Protein AF-A0A937AKR9-F1 (afdb_monomer)

Structure (mmCIF, N/CA/C/O backbone):
data_AF-A0A937AKR9-F1
#
_entry.id   AF-A0A937AKR9-F1
#
loop_
_atom_site.group_PDB
_atom_site.id
_atom_site.type_symbol
_atom_site.label_atom_id
_atom_site.label_alt_id
_atom_site.label_comp_id
_atom_site.label_asym_id
_atom_site.label_entity_id
_atom_site.label_seq_id
_atom_site.pdbx_PDB_ins_code
_atom_site.Cartn_x
_atom_site.Cartn_y
_atom_site.Cartn_z
_atom_site.occupancy
_atom_site.B_iso_or_equiv
_atom_site.auth_seq_id
_atom_site.auth_comp_id
_atom_site.auth_asym_id
_atom_site.auth_atom_id
_atom_site.pdbx_PDB_model_num
ATOM 1 N N . MET A 1 1 ? -0.134 -10.901 41.222 1.00 66.62 1 MET A N 1
ATOM 2 C CA . MET A 1 1 ? -0.170 -9.754 40.291 1.00 66.62 1 MET A CA 1
ATOM 3 C C . MET A 1 1 ? -1.480 -9.848 39.530 1.00 66.62 1 MET A C 1
ATOM 5 O O . MET A 1 1 ? -1.820 -10.954 39.131 1.00 66.62 1 MET A O 1
ATOM 9 N N . SER A 1 2 ? -2.247 -8.759 39.430 1.00 83.56 2 SER A N 1
ATOM 10 C CA . SER A 1 2 ? -3.450 -8.746 38.583 1.00 83.56 2 SER A CA 1
ATOM 11 C C . SER A 1 2 ? -3.029 -8.829 37.115 1.00 83.56 2 SER A C 1
ATOM 13 O O . SER A 1 2 ? -1.983 -8.284 36.765 1.00 83.56 2 SER A O 1
ATOM 15 N N . MET A 1 3 ? -3.811 -9.512 36.276 1.00 87.00 3 MET A N 1
ATOM 16 C CA . MET A 1 3 ? -3.604 -9.485 34.823 1.00 87.00 3 MET A CA 1
ATOM 17 C C . MET A 1 3 ? -3.860 -8.061 34.298 1.00 87.00 3 MET A C 1
ATOM 19 O O . MET A 1 3 ? -4.791 -7.421 34.799 1.00 87.00 3 MET A O 1
ATOM 23 N N . PRO A 1 4 ? -3.065 -7.565 33.329 1.00 92.62 4 PRO A N 1
ATOM 24 C CA . PRO A 1 4 ? -3.286 -6.252 32.733 1.00 92.62 4 PRO A CA 1
ATOM 25 C C . PRO A 1 4 ? -4.622 -6.222 31.984 1.00 92.62 4 PRO A C 1
ATOM 27 O O . PRO A 1 4 ? -5.012 -7.198 31.334 1.00 92.62 4 PRO A O 1
ATOM 30 N N . SER A 1 5 ? -5.316 -5.092 32.077 1.00 96.88 5 SER A N 1
ATOM 31 C CA . SER A 1 5 ? -6.532 -4.822 31.308 1.00 96.88 5 SER A CA 1
ATOM 32 C C . SER A 1 5 ? -6.235 -4.762 29.807 1.00 96.88 5 SER A C 1
ATOM 34 O O . SER A 1 5 ? -5.104 -4.498 29.395 1.00 96.88 5 SER A O 1
ATOM 36 N N . ALA A 1 6 ? -7.253 -4.960 28.966 1.00 97.50 6 ALA A N 1
ATOM 37 C CA . ALA A 1 6 ? -7.106 -4.835 27.517 1.00 97.50 6 ALA A CA 1
ATOM 38 C C . ALA A 1 6 ? -6.550 -3.458 27.106 1.00 97.50 6 ALA A C 1
ATOM 40 O O . ALA A 1 6 ? -5.653 -3.371 26.268 1.00 97.50 6 ALA A O 1
ATOM 41 N N . PHE A 1 7 ? -7.017 -2.386 27.753 1.00 96.69 7 PHE A N 1
ATOM 42 C CA . PHE A 1 7 ? -6.502 -1.034 27.535 1.00 96.69 7 PHE A CA 1
ATOM 43 C C . PHE A 1 7 ? -4.998 -0.923 27.824 1.00 96.69 7 PHE A C 1
ATOM 45 O O . PHE A 1 7 ? -4.253 -0.356 27.024 1.00 96.69 7 PHE A O 1
ATOM 52 N N . GLU A 1 8 ? -4.531 -1.503 28.933 1.00 96.56 8 GLU A N 1
ATOM 53 C CA . GLU A 1 8 ? -3.106 -1.528 29.275 1.00 96.56 8 GLU A CA 1
ATOM 54 C C . GLU A 1 8 ? -2.294 -2.343 28.269 1.00 96.56 8 GLU A C 1
ATOM 56 O O . GLU A 1 8 ? -1.274 -1.847 27.803 1.00 96.56 8 GLU A O 1
ATOM 61 N N . ARG A 1 9 ? -2.766 -3.531 27.859 1.00 97.19 9 ARG A N 1
ATOM 62 C CA . ARG A 1 9 ? -2.066 -4.347 26.849 1.00 97.19 9 ARG A CA 1
ATOM 63 C C . ARG A 1 9 ? -1.893 -3.595 25.529 1.00 97.19 9 ARG A C 1
ATOM 65 O O . ARG A 1 9 ? -0.789 -3.560 24.987 1.00 97.19 9 ARG A O 1
ATOM 72 N N . PHE A 1 10 ? -2.948 -2.933 25.046 1.00 97.56 10 PHE A N 1
ATOM 73 C CA . PHE A 1 10 ? -2.863 -2.118 23.835 1.00 97.56 10 PHE A CA 1
ATOM 74 C C . PHE A 1 10 ? -1.874 -0.961 24.006 1.00 97.56 10 PHE A C 1
ATOM 76 O O . PHE A 1 10 ? -0.979 -0.793 23.181 1.00 97.56 10 PHE A O 1
ATOM 83 N N . ARG A 1 11 ? -1.979 -0.187 25.092 1.00 95.88 11 ARG A N 1
ATOM 84 C CA . ARG A 1 11 ? -1.080 0.948 25.355 1.00 95.88 11 ARG A CA 1
ATOM 85 C C . ARG A 1 11 ? 0.380 0.506 25.456 1.00 95.88 11 ARG A C 1
ATOM 87 O O . ARG A 1 11 ? 1.263 1.173 24.920 1.00 95.88 11 ARG A O 1
ATOM 94 N N . ASP A 1 12 ? 0.638 -0.614 26.117 1.00 95.44 12 ASP A N 1
ATOM 95 C CA . ASP A 1 12 ? 1.985 -1.151 26.262 1.00 95.44 12 ASP A CA 1
ATOM 96 C C . ASP A 1 12 ? 2.531 -1.600 24.890 1.00 95.44 12 ASP A C 1
ATOM 98 O O . ASP A 1 12 ? 3.689 -1.324 24.577 1.00 95.44 12 ASP A O 1
ATOM 102 N N . SER A 1 13 ? 1.680 -2.136 24.000 1.00 95.75 13 SER A N 1
ATOM 103 C CA . SER A 1 13 ? 2.045 -2.425 22.599 1.00 95.75 13 SER A CA 1
ATOM 104 C C . SER A 1 13 ? 2.382 -1.177 21.767 1.00 95.75 13 SER A C 1
ATOM 106 O O . SER A 1 13 ? 3.079 -1.270 20.757 1.00 95.75 13 SER A O 1
ATOM 108 N N . MET A 1 14 ? 1.964 0.021 22.198 1.00 94.69 14 MET A N 1
ATOM 109 C CA . MET A 1 14 ? 2.365 1.274 21.545 1.00 94.69 14 MET A CA 1
ATOM 110 C C . MET A 1 14 ? 3.819 1.662 21.846 1.00 94.69 14 MET A C 1
ATOM 112 O O . MET A 1 14 ? 4.383 2.519 21.159 1.00 94.69 14 MET A O 1
ATOM 116 N N . THR A 1 15 ? 4.431 1.027 22.850 1.00 93.69 15 THR A N 1
ATOM 117 C CA . THR A 1 15 ? 5.787 1.307 23.333 1.00 93.69 15 THR A CA 1
ATOM 118 C C . THR A 1 15 ? 6.707 0.122 23.036 1.00 93.69 15 THR A C 1
ATOM 120 O O . THR A 1 15 ? 7.162 -0.580 23.934 1.00 93.69 15 THR A O 1
ATOM 123 N N . ILE A 1 16 ? 6.987 -0.107 21.753 1.00 90.38 16 ILE A N 1
ATOM 124 C CA . ILE A 1 16 ? 7.955 -1.119 21.301 1.00 90.38 16 ILE A CA 1
ATOM 125 C C . ILE A 1 16 ? 9.293 -0.485 20.911 1.00 90.38 16 ILE A C 1
ATOM 127 O O . ILE A 1 16 ? 9.368 0.699 20.576 1.00 90.38 16 ILE A O 1
ATOM 131 N N . GLY A 1 17 ? 10.359 -1.287 20.957 1.00 88.31 17 GLY A N 1
ATOM 132 C CA . GLY A 1 17 ? 11.690 -0.875 20.512 1.00 88.31 17 GLY A CA 1
ATOM 133 C C . GLY A 1 17 ? 11.778 -0.676 18.995 1.00 88.31 17 GLY A C 1
ATOM 134 O O . GLY A 1 17 ? 10.961 -1.200 18.238 1.00 88.31 17 GLY A O 1
ATOM 135 N N . LEU A 1 18 ? 12.805 0.060 18.556 1.00 85.75 18 LEU A N 1
ATOM 136 C CA . LEU A 1 18 ? 13.046 0.359 17.139 1.00 85.75 18 LEU A CA 1
ATOM 137 C C . LEU A 1 18 ? 13.181 -0.908 16.285 1.00 85.75 18 LEU A C 1
ATOM 139 O O . LEU A 1 18 ? 12.678 -0.928 15.168 1.00 85.75 18 LEU A O 1
ATOM 143 N N . ASP A 1 19 ? 13.830 -1.946 16.812 1.00 89.44 19 ASP A N 1
ATOM 144 C CA . ASP A 1 19 ? 14.039 -3.202 16.085 1.00 89.44 19 ASP A CA 1
ATOM 145 C C . ASP A 1 19 ? 12.708 -3.918 15.840 1.00 89.44 19 ASP A C 1
ATOM 147 O O . ASP A 1 19 ? 12.366 -4.190 14.697 1.00 89.44 19 ASP A O 1
ATOM 151 N N . ALA A 1 20 ? 11.881 -4.077 16.879 1.00 89.12 20 ALA A N 1
ATOM 152 C CA . ALA A 1 20 ? 10.545 -4.656 16.735 1.00 89.12 20 ALA A CA 1
ATOM 153 C C . ALA A 1 20 ? 9.678 -3.867 15.737 1.00 89.12 20 ALA A C 1
ATOM 155 O O . ALA A 1 20 ? 8.957 -4.459 14.936 1.00 89.12 20 ALA A O 1
ATOM 156 N N . TRP A 1 21 ? 9.770 -2.533 15.749 1.00 88.06 21 TRP A N 1
ATOM 157 C CA . TRP A 1 21 ? 9.069 -1.697 14.774 1.00 88.06 21 TRP A CA 1
ATOM 158 C C . TRP A 1 21 ? 9.586 -1.910 13.343 1.00 88.06 21 TRP A C 1
ATOM 160 O O . TRP A 1 21 ? 8.781 -2.013 12.421 1.00 88.06 21 TRP A O 1
ATOM 170 N N . ARG A 1 22 ? 10.907 -2.021 13.149 1.00 82.62 22 ARG A N 1
ATOM 171 C CA . ARG A 1 22 ? 11.523 -2.304 11.839 1.00 82.62 22 ARG A CA 1
ATOM 172 C C . ARG A 1 22 ? 11.174 -3.689 11.308 1.00 82.62 22 ARG A C 1
ATOM 174 O O . ARG A 1 22 ? 11.009 -3.833 10.103 1.00 82.62 22 ARG A O 1
ATOM 181 N N . ASP A 1 23 ? 11.011 -4.658 12.200 1.00 87.81 23 ASP A N 1
ATOM 182 C CA . ASP A 1 23 ? 10.602 -6.025 11.870 1.00 87.81 23 ASP A CA 1
ATOM 183 C C . ASP A 1 23 ? 9.091 -6.139 11.581 1.00 87.81 23 ASP A C 1
ATOM 185 O O . ASP A 1 23 ? 8.578 -7.237 11.374 1.00 87.81 23 ASP A O 1
ATOM 189 N N . GLY A 1 24 ? 8.362 -5.015 11.566 1.00 88.19 24 GLY A N 1
ATOM 190 C CA . GLY A 1 24 ? 6.937 -4.980 11.237 1.00 88.19 24 GLY A CA 1
ATOM 191 C C . GLY A 1 24 ? 6.017 -5.372 12.394 1.00 88.19 24 GLY A C 1
ATOM 192 O O . GLY A 1 24 ? 4.890 -5.798 12.162 1.00 88.19 24 GLY A O 1
ATOM 193 N N . THR A 1 25 ? 6.459 -5.244 13.649 1.00 94.00 25 THR A N 1
ATOM 194 C CA . THR A 1 25 ? 5.589 -5.524 14.803 1.00 94.00 25 THR A CA 1
ATOM 195 C C . THR A 1 25 ? 4.504 -4.448 14.936 1.00 94.00 25 THR A C 1
ATOM 197 O O . THR A 1 25 ? 4.798 -3.295 15.270 1.00 94.00 25 THR A O 1
ATOM 200 N N . GLY A 1 26 ? 3.250 -4.840 14.696 1.00 94.25 26 GLY A N 1
ATOM 201 C CA . GLY A 1 26 ? 2.057 -4.009 14.890 1.00 94.25 26 GLY A CA 1
ATOM 202 C C . GLY A 1 26 ? 1.617 -3.858 16.355 1.00 94.25 26 GLY A C 1
ATOM 203 O O . GLY A 1 26 ? 2.262 -4.356 17.280 1.00 94.25 26 GLY A O 1
ATOM 204 N N . TYR A 1 27 ? 0.505 -3.150 16.575 1.00 96.81 27 TYR A N 1
ATOM 205 C CA . TYR A 1 27 ? -0.138 -3.048 17.895 1.00 96.81 27 TYR A CA 1
ATOM 206 C C . TYR A 1 27 ? -0.867 -4.349 18.281 1.00 96.81 27 TYR A C 1
ATOM 208 O O . TYR A 1 27 ? -1.192 -5.172 17.427 1.00 96.81 27 TYR A O 1
ATOM 216 N N . ASP A 1 28 ? -1.184 -4.530 19.569 1.00 97.25 28 ASP A N 1
ATOM 217 C CA . ASP A 1 28 ? -2.051 -5.625 20.034 1.00 97.25 28 ASP A CA 1
ATOM 218 C C . ASP A 1 28 ? -3.514 -5.349 19.639 1.00 97.25 28 ASP A C 1
ATOM 220 O O . ASP A 1 28 ? -4.334 -4.887 20.435 1.00 97.25 28 ASP A O 1
ATOM 224 N N . LEU A 1 29 ? -3.857 -5.624 18.377 1.00 97.38 29 LEU A N 1
ATOM 225 C CA . LEU A 1 29 ? -5.208 -5.414 17.847 1.00 97.38 29 LEU A CA 1
ATOM 226 C C . LEU A 1 29 ? -6.249 -6.346 18.487 1.00 97.38 29 LEU A C 1
ATOM 228 O O . LEU A 1 29 ? -7.445 -6.051 18.454 1.00 97.38 29 LEU A O 1
ATOM 232 N N . ALA A 1 30 ? -5.824 -7.463 19.088 1.00 97.19 30 ALA A N 1
ATOM 233 C CA . ALA A 1 30 ? -6.735 -8.359 19.792 1.00 97.19 30 ALA A CA 1
ATOM 234 C C . ALA A 1 30 ? -7.286 -7.693 21.059 1.00 97.19 30 ALA A C 1
ATOM 236 O O . ALA A 1 30 ? -8.480 -7.819 21.336 1.00 97.19 30 ALA A O 1
ATOM 237 N N . ALA A 1 31 ? -6.461 -6.911 21.763 1.00 97.88 31 ALA A N 1
ATOM 238 C CA . ALA A 1 31 ? -6.902 -6.140 22.921 1.00 97.88 31 ALA A CA 1
ATOM 239 C C . ALA A 1 31 ? -8.043 -5.161 22.592 1.00 97.88 31 ALA A C 1
ATOM 241 O O . ALA A 1 31 ? -8.948 -4.994 23.406 1.00 97.88 31 ALA A O 1
ATOM 242 N N . LEU A 1 32 ? -8.076 -4.573 21.390 1.00 97.94 32 LEU A N 1
ATOM 243 C CA . LEU A 1 32 ? -9.161 -3.668 20.983 1.00 97.94 32 LEU A CA 1
ATOM 244 C C . LEU A 1 32 ? -10.539 -4.348 21.026 1.00 97.94 32 LEU A C 1
ATOM 246 O O . LEU A 1 32 ? -11.535 -3.716 21.369 1.00 97.94 32 LEU A O 1
ATOM 250 N N . ARG A 1 33 ? -10.622 -5.650 20.731 1.00 96.44 33 ARG A N 1
ATOM 251 C CA . ARG A 1 33 ? -11.901 -6.386 20.717 1.00 96.44 33 ARG A CA 1
ATOM 252 C C . ARG A 1 33 ? -12.513 -6.543 22.109 1.00 96.44 33 ARG A C 1
ATOM 254 O O . ARG A 1 33 ? -13.731 -6.663 22.225 1.00 96.44 33 ARG A O 1
ATOM 261 N N . GLU A 1 34 ? -11.679 -6.530 23.144 1.00 97.00 34 GLU A N 1
ATOM 262 C CA . GLU A 1 34 ? -12.091 -6.641 24.547 1.00 97.00 34 GLU A CA 1
ATOM 263 C C . GLU A 1 34 ? -12.548 -5.295 25.138 1.00 97.00 34 GLU A C 1
ATOM 265 O O . GLU A 1 34 ? -13.183 -5.277 26.190 1.00 97.00 34 GLU A O 1
ATOM 270 N N . MET A 1 35 ? -12.257 -4.175 24.468 1.00 97.75 35 MET A N 1
ATOM 271 C CA . MET A 1 35 ? -12.541 -2.832 24.976 1.00 97.75 35 MET A CA 1
ATOM 272 C C . MET A 1 35 ? -14.001 -2.418 24.802 1.00 97.75 35 MET A C 1
ATOM 274 O O . MET A 1 35 ? -14.638 -2.692 23.781 1.00 97.75 35 MET A O 1
ATOM 278 N N . ASN A 1 36 ? -14.532 -1.665 25.761 1.00 94.56 36 ASN A N 1
ATOM 279 C CA . ASN A 1 36 ? -15.838 -1.018 25.631 1.00 94.56 36 ASN A CA 1
ATOM 280 C C . ASN A 1 36 ? -15.775 0.234 24.721 1.00 94.56 36 ASN A C 1
ATOM 282 O O . ASN A 1 36 ? -14.720 0.611 24.214 1.00 94.56 36 ASN A O 1
ATOM 286 N N . ALA A 1 37 ? -16.920 0.876 24.467 1.00 92.38 37 ALA A N 1
ATOM 287 C CA . ALA A 1 37 ? -17.001 2.022 23.556 1.00 92.38 37 ALA A CA 1
ATOM 288 C C . ALA A 1 37 ? -16.175 3.246 24.013 1.00 92.38 37 ALA A C 1
ATOM 290 O O . ALA A 1 37 ? -15.540 3.895 23.182 1.00 92.38 37 ALA A O 1
ATOM 291 N N . GLU A 1 38 ? -16.129 3.542 25.315 1.00 93.25 38 GLU A N 1
ATOM 292 C CA . GLU A 1 38 ? -15.373 4.683 25.859 1.00 93.25 38 GLU A CA 1
ATOM 293 C C . GLU A 1 38 ? -13.858 4.446 25.812 1.00 93.25 38 GLU A C 1
ATOM 295 O O . GLU A 1 38 ? -13.078 5.359 25.524 1.00 93.25 38 GLU A O 1
ATOM 300 N N . GLU A 1 39 ? -13.425 3.203 26.027 1.00 96.62 39 GLU A N 1
ATOM 301 C CA . GLU A 1 39 ? -12.025 2.802 25.863 1.00 96.62 39 GLU A CA 1
ATOM 302 C C . GLU A 1 39 ? -11.589 2.927 24.397 1.00 96.62 39 GLU A C 1
ATOM 304 O O . GLU A 1 39 ? -10.574 3.564 24.112 1.00 96.62 39 GLU A O 1
ATOM 309 N N . LEU A 1 40 ? -12.389 2.420 23.450 1.00 95.69 40 LEU A N 1
ATOM 310 C CA . LEU A 1 40 ? -12.111 2.548 22.013 1.00 95.69 40 LEU A CA 1
ATOM 311 C C . LEU A 1 40 ? -12.094 4.007 21.543 1.00 95.69 40 LEU A C 1
ATOM 313 O O . LEU A 1 40 ? -11.273 4.387 20.705 1.00 95.69 40 LEU A O 1
ATOM 317 N N . LYS A 1 41 ? -12.983 4.845 22.085 1.00 93.69 41 LYS A N 1
ATOM 318 C CA . LYS A 1 41 ? -12.990 6.290 21.832 1.00 93.69 41 LYS A CA 1
ATOM 319 C C . LYS A 1 41 ? -11.700 6.943 22.328 1.00 93.69 41 LYS A C 1
ATOM 321 O O . LYS A 1 41 ? -11.105 7.743 21.607 1.00 93.69 41 LYS A O 1
ATOM 326 N N . SER A 1 42 ? -11.241 6.559 23.517 1.00 94.38 42 SER A N 1
ATOM 327 C CA . SER A 1 42 ? -9.990 7.054 24.096 1.00 94.38 42 SER A CA 1
ATOM 328 C C . SER A 1 42 ? -8.774 6.632 23.268 1.00 94.38 42 SER A C 1
ATOM 330 O O . SER A 1 42 ? -7.924 7.466 22.963 1.00 94.38 42 SER A O 1
ATOM 332 N N . VAL A 1 43 ? -8.713 5.368 22.834 1.00 96.38 43 VAL A N 1
ATOM 333 C CA . VAL A 1 43 ? -7.648 4.878 21.946 1.00 96.38 43 VAL A CA 1
ATOM 334 C C . VAL A 1 43 ? -7.639 5.647 20.624 1.00 96.38 43 VAL A C 1
ATOM 336 O O . VAL A 1 43 ? -6.590 6.132 20.211 1.00 96.38 43 VAL A O 1
ATOM 339 N N . ARG A 1 44 ? -8.797 5.841 19.985 1.00 94.81 44 ARG A N 1
ATOM 340 C CA . ARG A 1 44 ? -8.892 6.603 18.727 1.00 94.81 44 ARG A CA 1
ATOM 341 C C . ARG A 1 44 ? -8.336 8.018 18.861 1.00 94.81 44 ARG A C 1
ATOM 343 O O . ARG A 1 44 ? -7.599 8.453 17.983 1.00 94.81 44 ARG A O 1
ATOM 350 N N . ALA A 1 45 ? -8.648 8.717 19.951 1.00 93.12 45 ALA A N 1
ATOM 351 C CA . ALA A 1 45 ? -8.129 10.062 20.192 1.00 93.12 45 ALA A CA 1
ATOM 352 C C . ALA A 1 45 ? -6.591 10.084 20.276 1.00 93.12 45 ALA A C 1
ATOM 354 O O . ALA A 1 45 ? -5.961 11.017 19.782 1.00 93.12 45 ALA A O 1
ATOM 355 N N . ILE A 1 46 ? -5.979 9.038 20.846 1.00 94.19 46 ILE A N 1
ATOM 356 C CA . ILE A 1 46 ? -4.519 8.877 20.873 1.00 94.19 46 ILE A CA 1
ATOM 357 C C . ILE A 1 46 ? -3.977 8.644 19.456 1.00 94.19 46 ILE A C 1
ATOM 359 O O . ILE A 1 46 ? -3.018 9.304 19.059 1.00 94.19 46 ILE A O 1
ATOM 363 N N . LEU A 1 47 ? -4.591 7.731 18.694 1.00 94.50 47 LEU A N 1
ATOM 364 C CA . LEU A 1 47 ? -4.154 7.372 17.338 1.00 94.50 47 LEU A CA 1
ATOM 365 C C . LEU A 1 47 ? -4.253 8.553 16.366 1.00 94.50 47 LEU A C 1
ATOM 367 O O . LEU A 1 47 ? -3.375 8.740 15.540 1.00 94.50 47 LEU A O 1
ATOM 371 N N . GLN A 1 48 ? -5.274 9.402 16.497 1.00 88.88 48 GLN A N 1
ATOM 372 C CA . GLN A 1 48 ? -5.456 10.584 15.642 1.00 88.88 48 GLN A CA 1
ATOM 373 C C . GLN A 1 48 ? -4.405 11.680 15.843 1.00 88.88 48 GLN A C 1
ATOM 375 O O . GLN A 1 48 ? -4.243 12.534 14.975 1.00 88.88 48 GLN A O 1
ATOM 380 N N . GLY A 1 49 ? -3.710 11.684 16.983 1.00 85.12 49 GLY A N 1
ATOM 381 C CA . GLY A 1 49 ? -2.570 12.570 17.221 1.00 85.12 49 GLY A CA 1
ATOM 382 C C . GLY A 1 49 ? -1.256 12.034 16.645 1.00 85.12 49 GLY A C 1
ATOM 383 O O . GLY A 1 49 ? -0.215 12.674 16.803 1.00 85.12 49 GLY A O 1
ATOM 384 N N . ARG A 1 50 ? -1.287 10.847 16.034 1.00 83.62 50 ARG A N 1
ATOM 385 C CA . ARG A 1 50 ? -0.138 10.112 15.511 1.00 83.62 50 ARG A CA 1
ATOM 386 C C . ARG A 1 50 ? -0.387 9.765 14.044 1.00 83.62 50 ARG A C 1
ATOM 388 O O . ARG A 1 50 ? -1.492 9.905 13.539 1.00 83.62 50 ARG A O 1
ATOM 395 N N . ASN A 1 51 ? 0.686 9.421 13.348 1.00 84.38 51 ASN A N 1
ATOM 396 C CA . ASN A 1 51 ? 0.738 9.409 11.890 1.00 84.38 51 ASN A CA 1
ATOM 397 C C . ASN A 1 51 ? 1.661 8.285 11.374 1.00 84.38 51 ASN A C 1
ATOM 399 O O . ASN A 1 51 ? 2.426 8.460 10.424 1.00 84.38 51 ASN A O 1
ATOM 403 N N . ASP A 1 52 ? 1.629 7.137 12.048 1.00 91.25 52 ASP A N 1
ATOM 404 C CA . ASP A 1 52 ? 2.376 5.926 11.709 1.00 91.25 52 ASP A CA 1
ATOM 405 C C . ASP A 1 52 ? 1.474 4.894 11.014 1.00 91.25 52 ASP A C 1
ATOM 407 O O . ASP A 1 52 ? 0.249 4.928 11.127 1.00 91.25 52 ASP A O 1
ATOM 411 N N . TRP A 1 53 ? 2.069 3.949 10.286 1.00 93.25 53 TRP A N 1
ATOM 412 C CA . TRP A 1 53 ? 1.311 2.906 9.587 1.00 93.25 53 TRP A CA 1
ATOM 413 C C . TRP A 1 53 ? 0.515 2.009 10.552 1.00 93.25 53 TRP A C 1
ATOM 415 O O . TRP A 1 53 ? -0.610 1.637 10.232 1.00 93.25 53 TRP A O 1
ATOM 425 N N . ARG A 1 54 ? 1.025 1.752 11.767 1.00 95.25 54 ARG A N 1
ATOM 426 C CA . ARG A 1 54 ? 0.300 0.989 12.804 1.00 95.25 54 ARG A CA 1
ATOM 427 C C . ARG A 1 54 ? -0.942 1.719 13.306 1.00 95.25 54 ARG A C 1
ATOM 429 O O . ARG A 1 54 ? -1.902 1.083 13.740 1.00 95.25 54 ARG A O 1
ATOM 436 N N . ASP A 1 55 ? -0.933 3.055 13.257 1.00 96.19 55 ASP A N 1
ATOM 437 C CA . ASP A 1 55 ? -2.111 3.843 13.613 1.00 96.19 55 ASP A CA 1
ATOM 438 C C . ASP A 1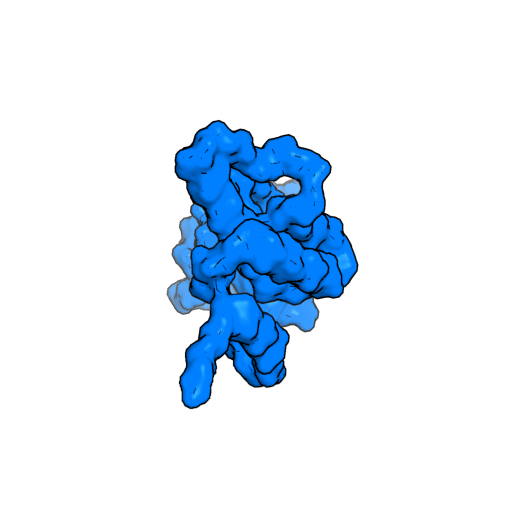 55 ? -3.236 3.590 12.600 1.00 96.19 55 ASP A C 1
ATOM 440 O O . ASP A 1 55 ? -4.392 3.478 13.005 1.00 96.19 55 ASP A O 1
ATOM 444 N N . ALA A 1 56 ? -2.911 3.412 11.311 1.00 96.44 56 ALA A N 1
ATOM 445 C CA . ALA A 1 56 ? -3.894 3.038 10.295 1.00 96.44 56 ALA A CA 1
ATOM 446 C C . ALA A 1 56 ? -4.514 1.661 10.595 1.00 96.44 56 ALA A C 1
ATOM 448 O O . ALA A 1 56 ? -5.737 1.557 10.657 1.00 96.44 56 ALA A O 1
ATOM 449 N N . GLU A 1 57 ? -3.701 0.641 10.884 1.00 97.00 57 GLU A N 1
ATOM 450 C CA . GLU A 1 57 ? -4.197 -0.704 11.225 1.00 97.00 57 GLU A CA 1
ATOM 451 C C . GLU A 1 57 ? -5.109 -0.6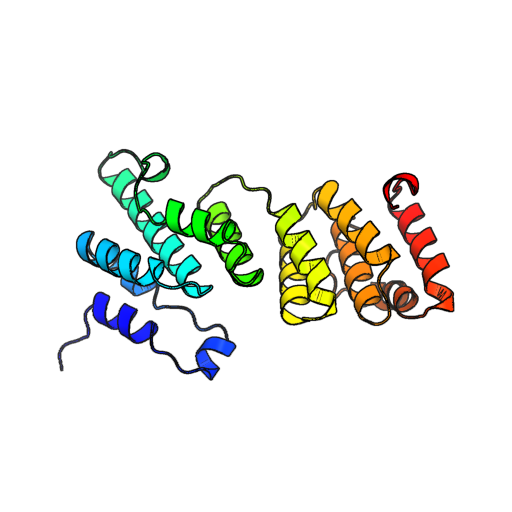92 12.462 1.00 97.00 57 GLU A C 1
ATOM 453 O O . GLU A 1 57 ? -6.190 -1.285 12.473 1.00 97.00 57 GLU A O 1
ATOM 458 N N . ALA A 1 58 ? -4.715 0.023 13.522 1.00 97.50 58 ALA A N 1
ATOM 459 C CA . ALA A 1 58 ? -5.543 0.113 14.721 1.00 97.50 58 ALA A CA 1
ATOM 460 C C . ALA A 1 58 ? -6.823 0.918 14.492 1.00 97.50 58 ALA A C 1
ATOM 462 O O . ALA A 1 58 ? -7.882 0.516 14.977 1.00 97.50 58 ALA A O 1
ATOM 463 N N . LEU A 1 59 ? -6.773 2.014 13.730 1.00 96.62 59 LEU A N 1
ATOM 464 C CA . LEU A 1 59 ? -7.980 2.738 13.332 1.00 96.62 59 LEU A CA 1
ATOM 465 C C . LEU A 1 59 ? -8.920 1.825 12.537 1.00 96.62 59 LEU A C 1
ATOM 467 O O . LEU A 1 59 ? -10.120 1.812 12.812 1.00 96.62 59 LEU A O 1
ATOM 471 N N . ALA A 1 60 ? -8.393 1.018 11.621 1.00 96.38 60 ALA A N 1
ATOM 472 C CA . ALA A 1 60 ? -9.179 0.070 10.844 1.00 96.38 60 ALA A CA 1
ATOM 473 C C . ALA A 1 60 ? -9.824 -1.014 11.717 1.00 96.38 60 ALA A C 1
ATOM 475 O O . ALA A 1 60 ? -11.030 -1.257 11.618 1.00 96.38 60 ALA A O 1
ATOM 476 N N . ALA A 1 61 ? -9.065 -1.587 12.653 1.00 97.19 61 ALA A N 1
ATOM 477 C CA . ALA A 1 61 ? -9.576 -2.553 13.620 1.00 97.19 61 ALA A CA 1
ATOM 478 C C . ALA A 1 61 ? -10.707 -1.965 14.483 1.00 97.19 61 ALA A C 1
ATOM 480 O O . ALA A 1 61 ? -11.735 -2.615 14.682 1.00 97.19 61 ALA A O 1
ATOM 481 N N . ILE A 1 62 ? -10.558 -0.719 14.952 1.00 96.00 62 ILE A N 1
ATOM 482 C CA . ILE A 1 62 ? -11.619 -0.003 15.675 1.00 96.00 62 ILE A CA 1
ATOM 483 C C . ILE A 1 62 ? -12.847 0.168 14.776 1.00 96.00 62 ILE A C 1
ATOM 485 O O . ILE A 1 62 ? -13.955 -0.162 15.193 1.00 96.00 62 ILE A O 1
ATOM 489 N N . ALA A 1 63 ? -12.654 0.631 13.539 1.00 93.88 63 ALA A N 1
ATOM 490 C CA . ALA A 1 63 ? -13.736 0.858 12.584 1.00 93.88 63 ALA A CA 1
ATOM 491 C C . ALA A 1 63 ? -14.548 -0.424 12.324 1.00 93.88 63 ALA A C 1
ATOM 493 O O . ALA A 1 63 ? -15.779 -0.401 12.298 1.00 93.88 63 ALA A O 1
ATOM 494 N N . PHE A 1 64 ? -13.861 -1.559 12.195 1.00 93.88 64 PHE A N 1
ATOM 495 C CA . PHE A 1 64 ? -14.478 -2.871 12.040 1.00 93.88 64 PHE A CA 1
ATOM 496 C C . PHE A 1 64 ? -15.287 -3.295 13.275 1.00 93.88 64 PHE A C 1
ATOM 498 O O . PHE A 1 64 ? -16.430 -3.736 13.142 1.00 93.88 64 PHE A O 1
ATOM 505 N N . ILE A 1 65 ? -14.738 -3.127 14.485 1.00 94.38 65 ILE A N 1
ATOM 506 C CA . ILE A 1 65 ? -15.446 -3.436 15.742 1.00 94.38 65 ILE A CA 1
ATOM 507 C C . ILE A 1 65 ? -16.731 -2.606 15.856 1.00 94.38 65 ILE A C 1
ATOM 509 O O . ILE A 1 65 ? -17.783 -3.132 16.222 1.00 94.38 65 ILE A O 1
ATOM 513 N N . GLU A 1 66 ? -16.667 -1.320 15.517 1.00 91.12 66 GLU A N 1
ATOM 514 C CA . GLU A 1 66 ? -17.830 -0.433 15.538 1.00 91.12 66 GLU A CA 1
ATOM 515 C C . GLU A 1 66 ? -18.897 -0.844 14.527 1.00 91.12 66 GLU A C 1
ATOM 517 O O . GLU A 1 66 ? -20.079 -0.866 14.869 1.00 91.12 66 GLU A O 1
ATOM 522 N N . GLN A 1 67 ? -18.498 -1.223 13.308 1.00 89.50 67 GLN A N 1
ATOM 523 C CA . GLN A 1 67 ? -19.428 -1.757 12.311 1.00 89.50 67 GLN A CA 1
ATOM 524 C C . GLN A 1 67 ? -20.141 -3.015 12.817 1.00 89.50 67 GLN A C 1
ATOM 526 O O . GLN A 1 67 ? -21.357 -3.127 12.659 1.00 89.50 67 GLN A O 1
ATOM 531 N N . GLN A 1 68 ? -19.411 -3.945 13.443 1.00 91.44 68 GLN A N 1
ATOM 532 C CA . GLN A 1 68 ? -20.010 -5.163 13.991 1.00 91.44 68 GLN A CA 1
ATOM 533 C C . GLN A 1 68 ? -21.009 -4.864 15.110 1.00 91.44 68 GLN A C 1
ATOM 535 O O . GLN A 1 68 ? -22.105 -5.419 15.112 1.00 91.44 68 GLN A O 1
ATOM 540 N N . ARG A 1 69 ? -20.655 -3.975 16.044 1.00 90.81 69 ARG A N 1
ATOM 541 C CA . ARG A 1 69 ? -21.545 -3.586 17.149 1.00 90.81 69 ARG A CA 1
ATOM 542 C C . ARG A 1 69 ? -22.803 -2.895 16.637 1.00 90.81 69 ARG A C 1
ATOM 544 O O . ARG A 1 69 ? -23.900 -3.271 17.035 1.00 90.81 69 ARG A O 1
ATOM 551 N N . ALA A 1 70 ? -22.658 -1.969 15.688 1.00 87.50 70 ALA A N 1
ATOM 552 C CA . ALA A 1 70 ? -23.799 -1.298 15.074 1.00 87.50 70 ALA A CA 1
ATOM 553 C C . ALA A 1 70 ? -24.759 -2.290 14.398 1.00 87.50 70 ALA A C 1
ATOM 555 O O . ALA A 1 70 ? -25.974 -2.175 14.556 1.00 87.50 70 ALA A O 1
ATOM 556 N N . ALA A 1 71 ? -24.218 -3.307 13.714 1.00 88.38 71 ALA A N 1
ATOM 557 C CA . ALA A 1 71 ? -25.014 -4.357 13.083 1.00 88.38 71 ALA A CA 1
ATOM 558 C C . ALA A 1 71 ? -25.797 -5.215 14.094 1.00 88.38 71 ALA A C 1
ATOM 560 O O . ALA A 1 71 ? -26.927 -5.603 13.807 1.00 88.38 71 ALA A O 1
ATOM 561 N N . VAL A 1 72 ? -25.223 -5.498 15.269 1.00 90.31 72 VAL A N 1
ATOM 562 C CA . VAL A 1 72 ? -25.898 -6.251 16.343 1.00 90.31 72 VAL A CA 1
ATOM 563 C C . VAL A 1 72 ? -26.991 -5.415 17.008 1.00 90.31 72 VAL A C 1
ATOM 565 O O . VAL A 1 72 ? -28.093 -5.913 17.231 1.00 90.31 72 VAL A O 1
ATOM 568 N N . ASP A 1 73 ? -26.709 -4.141 17.274 1.00 87.75 73 ASP A N 1
ATOM 569 C CA . ASP A 1 73 ? -27.625 -3.244 17.984 1.00 87.75 73 ASP A CA 1
ATOM 570 C C . ASP A 1 73 ? -28.710 -2.645 17.066 1.00 87.75 73 ASP A C 1
ATOM 572 O O . ASP A 1 73 ? -29.600 -1.930 17.528 1.00 87.75 73 ASP A O 1
ATOM 576 N N . GLY A 1 74 ? -28.642 -2.910 15.755 1.00 82.56 74 GLY A N 1
ATOM 577 C CA . GLY A 1 74 ? -29.559 -2.363 14.751 1.00 82.56 74 GLY A CA 1
ATOM 578 C C . GLY A 1 74 ? -29.426 -0.850 14.549 1.00 82.56 74 GLY A C 1
ATOM 579 O O 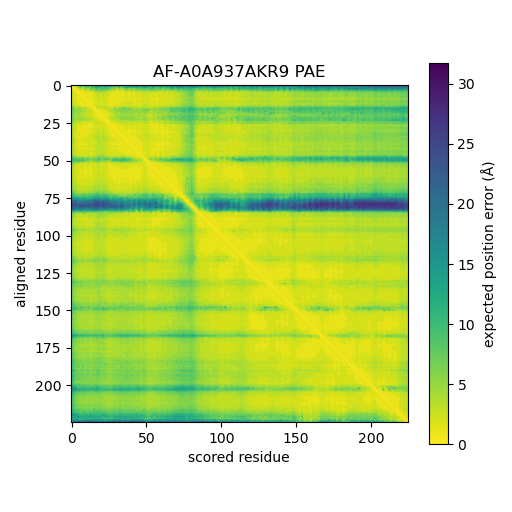. GLY A 1 74 ? -30.343 -0.216 14.026 1.00 82.56 74 GLY A O 1
ATOM 580 N N . SER A 1 75 ? -28.307 -0.259 14.978 1.00 80.69 75 SER A N 1
ATOM 581 C CA . SER A 1 75 ? -28.021 1.161 14.772 1.00 80.69 75 SER A CA 1
ATOM 582 C C . SER A 1 75 ? -27.388 1.400 13.400 1.00 80.69 75 SER A C 1
ATOM 584 O O . SER A 1 75 ? -26.799 0.503 12.792 1.00 80.69 75 SER A O 1
ATOM 586 N N . ALA A 1 76 ? -27.536 2.620 12.877 1.00 69.56 76 ALA A N 1
ATOM 587 C CA . ALA A 1 76 ? -26.897 2.993 11.623 1.00 69.56 76 ALA A CA 1
ATOM 588 C C . ALA A 1 76 ? -25.373 2.853 11.752 1.00 69.56 76 ALA A C 1
ATOM 590 O O . ALA A 1 76 ? -24.776 3.288 12.738 1.00 69.56 76 ALA A O 1
ATOM 591 N N . SER A 1 77 ? -24.747 2.243 10.745 1.00 65.50 77 SER A N 1
ATOM 592 C CA . SER A 1 77 ? -23.295 2.095 10.717 1.00 65.50 77 SER A CA 1
ATOM 593 C C . SER A 1 77 ? -22.621 3.475 10.718 1.00 65.50 77 SER A C 1
ATOM 595 O O . SER A 1 77 ? -23.041 4.352 9.957 1.00 65.50 77 SER A O 1
ATOM 597 N N . PRO A 1 78 ? -21.511 3.661 11.457 1.00 61.06 78 PRO A N 1
ATOM 598 C CA . PRO A 1 78 ? -20.719 4.890 11.395 1.00 61.06 78 PRO A CA 1
ATOM 599 C C . PRO A 1 78 ? -20.165 5.221 10.001 1.00 61.06 78 PRO A C 1
ATOM 601 O O . PRO A 1 78 ? -19.648 6.316 9.810 1.00 61.06 78 PRO A O 1
ATOM 604 N N . ARG A 1 79 ? -20.284 4.316 9.011 1.00 60.59 79 ARG A N 1
ATOM 605 C CA . ARG A 1 79 ? -19.935 4.581 7.602 1.00 60.59 79 ARG A CA 1
ATOM 606 C C . ARG A 1 79 ? -20.544 5.879 7.049 1.00 60.59 79 ARG A C 1
ATOM 608 O O . ARG A 1 79 ? -19.984 6.427 6.103 1.00 60.59 79 ARG A O 1
ATOM 615 N N . GLU A 1 80 ? -21.660 6.352 7.607 1.00 52.41 80 GLU A N 1
ATOM 616 C CA . GLU A 1 80 ? -22.438 7.481 7.074 1.00 52.41 80 GLU A CA 1
ATOM 617 C C . GLU A 1 80 ? -22.410 8.752 7.938 1.00 52.41 80 GLU A C 1
ATOM 619 O O . GLU A 1 80 ? -22.963 9.776 7.531 1.00 52.41 80 GLU A O 1
ATOM 624 N N . VAL A 1 81 ? -21.774 8.737 9.114 1.00 48.06 81 VAL A N 1
ATOM 625 C CA . VAL A 1 81 ? -21.852 9.875 10.042 1.00 48.06 81 VAL A CA 1
ATOM 626 C C . VAL A 1 81 ? -20.615 10.762 9.896 1.00 48.06 81 VAL A C 1
ATOM 628 O O . VAL A 1 81 ? -19.480 10.304 9.986 1.00 48.06 81 VAL A O 1
ATOM 631 N N . ASN A 1 82 ? -20.845 12.053 9.656 1.00 50.94 82 ASN A N 1
ATOM 632 C CA . ASN A 1 82 ? -19.841 13.122 9.619 1.00 50.94 82 ASN A CA 1
ATOM 633 C C . ASN A 1 82 ? -19.187 13.351 11.004 1.00 50.94 82 ASN A C 1
ATOM 635 O O . ASN A 1 82 ? -19.344 14.429 11.574 1.00 50.94 82 ASN A O 1
ATOM 639 N N . ASP A 1 83 ? -18.512 12.351 11.576 1.00 63.50 83 ASP A N 1
ATOM 640 C CA . ASP A 1 83 ? -17.878 12.438 12.898 1.00 63.50 83 ASP A CA 1
ATOM 641 C C . ASP A 1 83 ? -16.355 12.228 12.860 1.00 63.50 83 ASP A C 1
ATOM 643 O O . ASP A 1 83 ? -15.750 11.927 11.828 1.00 63.50 83 ASP A O 1
ATOM 647 N N . ASP A 1 84 ? -15.726 12.377 14.021 1.00 66.19 84 ASP A N 1
ATOM 648 C CA . ASP A 1 84 ? -14.294 12.181 14.257 1.00 66.19 84 ASP A CA 1
ATOM 649 C C . ASP A 1 84 ? -13.896 10.689 14.260 1.00 66.19 84 ASP A C 1
ATOM 651 O O . ASP A 1 84 ? -12.989 10.269 14.979 1.00 66.19 84 ASP A O 1
ATOM 655 N N . GLY A 1 85 ? -14.601 9.851 13.509 1.00 84.19 85 GLY A N 1
ATOM 656 C CA . GLY A 1 85 ? -14.514 8.406 13.571 1.00 84.19 85 GLY A CA 1
ATOM 657 C C . GLY A 1 85 ? -13.311 7.833 12.841 1.00 84.19 85 GLY A C 1
ATOM 658 O O . GLY A 1 85 ? -12.602 8.515 12.094 1.00 84.19 85 GLY A O 1
ATOM 659 N N . SER A 1 86 ? -13.069 6.539 13.048 1.00 89.38 86 SER A N 1
ATOM 660 C CA . SER A 1 86 ? -11.883 5.872 12.511 1.00 89.38 86 SER A CA 1
ATOM 661 C C . SER A 1 86 ? -11.827 5.880 10.978 1.00 89.38 86 SER A C 1
ATOM 663 O O . SER A 1 86 ? -10.750 6.054 10.414 1.00 89.38 86 SER A O 1
ATOM 665 N N . PHE A 1 87 ? -12.975 5.824 10.290 1.00 90.12 87 PHE A N 1
ATOM 666 C CA . PHE A 1 87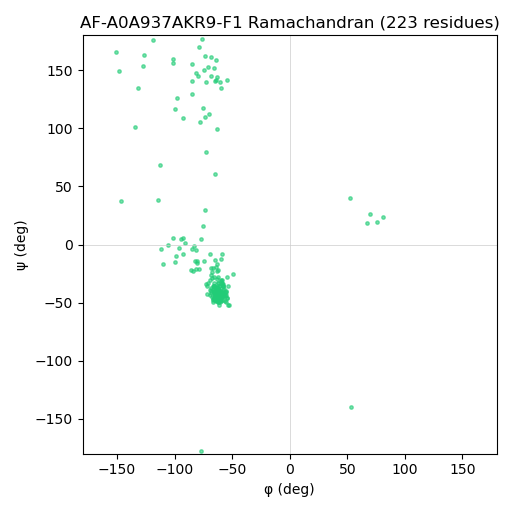 ? -13.046 5.992 8.829 1.00 90.12 87 PHE A CA 1
ATOM 667 C C . PHE A 1 87 ? -12.528 7.353 8.363 1.00 90.12 87 PHE A C 1
ATOM 669 O O . PHE A 1 87 ? -11.741 7.440 7.420 1.00 90.12 87 PHE A O 1
ATOM 676 N N . ASN A 1 88 ? -12.958 8.427 9.026 1.00 89.38 88 ASN A N 1
ATOM 677 C CA . ASN A 1 88 ? -12.534 9.776 8.674 1.00 89.38 88 ASN A CA 1
ATOM 678 C C . ASN A 1 88 ? -11.067 10.007 9.044 1.00 89.38 88 ASN A C 1
ATOM 680 O O . ASN A 1 88 ? -10.356 10.676 8.298 1.00 89.38 88 ASN A O 1
ATOM 684 N N . ALA A 1 89 ? -10.576 9.393 10.123 1.00 92.44 89 ALA A N 1
ATOM 685 C CA . ALA A 1 89 ? -9.151 9.386 10.441 1.00 92.44 89 ALA A CA 1
ATOM 686 C C . ALA A 1 89 ? -8.316 8.715 9.336 1.00 92.44 89 ALA A C 1
ATOM 688 O O . ALA A 1 89 ? -7.388 9.343 8.831 1.00 92.44 89 ALA A O 1
ATOM 689 N N . LEU A 1 90 ? -8.702 7.520 8.877 1.00 94.56 90 LEU A N 1
ATOM 690 C CA . LEU A 1 90 ? -8.042 6.835 7.758 1.00 94.56 90 LEU A CA 1
ATOM 691 C C . LEU A 1 90 ? -8.085 7.660 6.464 1.00 94.56 90 LEU A C 1
ATOM 693 O O . LEU A 1 90 ? -7.073 7.806 5.780 1.00 94.56 90 LEU A O 1
ATOM 697 N N . ARG A 1 91 ? -9.232 8.273 6.140 1.00 94.31 91 ARG A N 1
ATOM 698 C CA . ARG A 1 91 ? -9.349 9.165 4.974 1.00 94.31 91 ARG A CA 1
ATOM 699 C C . ARG A 1 91 ? -8.445 10.387 5.088 1.00 94.31 91 ARG A C 1
ATOM 701 O O . ARG A 1 91 ? -7.876 10.799 4.079 1.00 94.31 91 ARG A O 1
ATOM 708 N N . ARG A 1 92 ? -8.306 10.976 6.280 1.00 94.00 92 ARG A N 1
ATOM 709 C CA . ARG A 1 92 ? -7.352 12.072 6.508 1.00 94.00 92 ARG A CA 1
ATOM 710 C C . ARG A 1 92 ? -5.926 11.591 6.270 1.00 94.00 92 ARG A C 1
ATOM 712 O O . ARG A 1 92 ? -5.230 12.236 5.499 1.00 94.00 92 ARG A O 1
ATOM 719 N N . MET A 1 93 ? -5.539 10.441 6.824 1.00 95.75 93 MET A N 1
ATOM 720 C CA . MET A 1 93 ? -4.205 9.869 6.610 1.00 95.75 93 MET A CA 1
ATOM 721 C C . MET A 1 93 ? -3.915 9.632 5.123 1.00 95.75 93 MET A C 1
ATOM 723 O O . MET A 1 93 ? -2.887 10.073 4.626 1.00 95.75 93 MET A O 1
ATOM 727 N N . LEU A 1 94 ? -4.836 9.017 4.377 1.00 96.38 94 LEU A N 1
ATOM 728 C CA . LEU A 1 94 ? -4.681 8.784 2.934 1.00 96.38 94 LEU A CA 1
ATOM 729 C C . LEU A 1 94 ? -4.418 10.087 2.147 1.00 96.38 94 LEU A C 1
ATOM 731 O O . LEU A 1 94 ? -3.587 10.127 1.228 1.00 96.38 94 LEU A O 1
ATOM 735 N N . ASN A 1 95 ? -5.122 11.161 2.512 1.00 95.44 95 ASN A N 1
ATOM 736 C CA . ASN A 1 95 ? -5.097 12.438 1.798 1.00 95.44 95 ASN A CA 1
ATOM 737 C C . ASN A 1 95 ? -4.062 13.441 2.330 1.00 95.44 95 ASN A C 1
ATOM 739 O O . ASN A 1 95 ? -3.848 14.475 1.695 1.00 95.44 95 ASN A O 1
ATOM 743 N N . ASP A 1 96 ? -3.408 13.158 3.455 1.00 95.62 96 ASP A N 1
ATOM 744 C CA . ASP A 1 96 ? -2.412 14.052 4.034 1.00 95.62 96 ASP A CA 1
ATOM 745 C C . ASP A 1 96 ? -1.080 13.939 3.280 1.00 95.62 96 ASP A C 1
ATOM 747 O O . ASP A 1 96 ? -0.324 12.975 3.407 1.00 95.62 96 ASP A O 1
ATOM 751 N N . GLY A 1 97 ? -0.786 14.960 2.473 1.00 94.50 97 GLY A N 1
ATOM 752 C CA . GLY A 1 97 ? 0.447 15.053 1.696 1.00 94.50 97 GLY A CA 1
ATOM 753 C C . GLY A 1 97 ? 1.721 15.180 2.535 1.00 94.50 97 GLY A C 1
ATOM 754 O O . GLY A 1 97 ? 2.803 15.002 1.979 1.00 94.50 97 GLY A O 1
ATOM 755 N N . ALA A 1 98 ? 1.616 15.472 3.835 1.00 94.75 98 ALA A N 1
ATOM 756 C CA . ALA A 1 98 ? 2.756 15.494 4.746 1.00 94.75 98 ALA A CA 1
ATOM 757 C C . ALA A 1 98 ? 3.162 14.090 5.223 1.00 94.75 98 ALA A C 1
ATOM 759 O O . ALA A 1 98 ? 4.270 13.921 5.735 1.00 94.75 98 ALA A O 1
ATOM 760 N N . LEU A 1 99 ? 2.296 13.083 5.056 1.00 94.81 99 LEU A N 1
ATOM 761 C CA . LEU A 1 99 ? 2.591 11.717 5.475 1.00 94.81 99 LEU A CA 1
ATOM 762 C C . LEU A 1 99 ? 3.457 10.959 4.465 1.00 94.81 99 LEU A C 1
ATOM 764 O O . LEU A 1 99 ? 3.304 11.147 3.252 1.00 94.81 99 LEU A O 1
ATOM 768 N N . PRO A 1 100 ? 4.322 10.039 4.942 1.00 95.19 100 PRO A N 1
ATOM 769 C CA . PRO A 1 100 ? 5.038 9.118 4.071 1.00 95.19 100 PRO A CA 1
ATOM 770 C C . PRO A 1 100 ? 4.076 8.343 3.169 1.00 95.19 100 PRO A C 1
ATOM 772 O O . PRO A 1 100 ? 3.012 7.905 3.608 1.00 95.19 100 PRO A O 1
ATOM 775 N N . LEU A 1 101 ? 4.468 8.121 1.912 1.00 96.06 101 LEU A N 1
ATOM 776 C CA . LEU A 1 101 ? 3.612 7.441 0.936 1.00 96.06 101 LEU A CA 1
ATOM 777 C C . LEU A 1 101 ? 3.194 6.036 1.398 1.00 96.06 101 LEU A C 1
ATOM 779 O O . LEU A 1 101 ? 2.044 5.664 1.195 1.00 96.06 101 LEU A O 1
ATOM 783 N N . ASN A 1 102 ? 4.077 5.304 2.087 1.00 94.94 102 ASN A N 1
ATOM 784 C CA . ASN A 1 102 ? 3.765 3.984 2.648 1.00 94.94 102 ASN A CA 1
ATOM 785 C C . ASN A 1 102 ? 2.640 4.050 3.695 1.00 94.94 102 ASN A C 1
ATOM 787 O O . ASN A 1 102 ? 1.719 3.242 3.648 1.00 94.94 102 ASN A O 1
ATOM 791 N N . THR A 1 103 ? 2.660 5.045 4.590 1.00 95.50 103 THR A N 1
ATOM 792 C CA . THR A 1 103 ? 1.589 5.260 5.580 1.00 95.50 103 THR A CA 1
ATOM 793 C C . THR A 1 103 ? 0.262 5.582 4.896 1.00 95.50 103 THR A C 1
ATOM 795 O O . THR A 1 103 ? -0.788 5.071 5.280 1.00 95.50 103 THR A O 1
ATOM 798 N N . ARG A 1 104 ? 0.305 6.415 3.852 1.00 97.50 104 ARG A N 1
ATOM 799 C CA . ARG A 1 104 ? -0.884 6.776 3.070 1.00 97.50 104 ARG A CA 1
ATOM 800 C C . ARG A 1 104 ? -1.453 5.570 2.329 1.00 97.50 104 ARG A C 1
ATOM 802 O O . ARG A 1 104 ? -2.670 5.418 2.283 1.00 97.50 104 ARG A O 1
ATOM 809 N N . LEU A 1 105 ? -0.584 4.721 1.772 1.00 97.31 105 LEU A N 1
ATOM 810 C CA . LEU A 1 105 ? -0.992 3.495 1.091 1.00 97.31 105 LEU A CA 1
ATOM 811 C C . LEU A 1 105 ? -1.651 2.537 2.077 1.00 97.31 105 LEU A C 1
ATOM 813 O O . LEU A 1 105 ? -2.746 2.074 1.778 1.00 97.31 105 LEU A O 1
ATOM 817 N N . GLN A 1 106 ? -1.048 2.332 3.255 1.00 96.94 106 GLN A N 1
ATOM 818 C CA . GLN A 1 106 ? -1.635 1.507 4.312 1.00 96.94 106 GLN A CA 1
ATOM 819 C C . GLN A 1 106 ? -3.054 1.984 4.635 1.00 96.94 106 GLN A C 1
ATOM 821 O O . GLN A 1 106 ? -3.996 1.212 4.535 1.00 96.94 106 GLN A O 1
ATOM 826 N N . ALA A 1 107 ? -3.248 3.280 4.904 1.00 96.94 107 ALA A N 1
ATOM 827 C CA . ALA A 1 107 ? -4.580 3.819 5.182 1.00 96.94 107 ALA A CA 1
ATOM 828 C C . ALA A 1 107 ? -5.587 3.590 4.035 1.00 96.94 107 ALA A C 1
ATOM 830 O O . ALA A 1 107 ? -6.772 3.363 4.282 1.00 96.94 107 ALA A O 1
ATOM 831 N N . GLY A 1 108 ? -5.131 3.649 2.780 1.00 96.81 108 GLY A N 1
ATOM 832 C CA . GLY A 1 108 ? -5.949 3.338 1.608 1.00 96.81 108 GLY A CA 1
ATOM 833 C C . GLY A 1 108 ? -6.324 1.858 1.498 1.00 96.81 108 GLY A C 1
ATOM 834 O O . GLY A 1 108 ? -7.468 1.548 1.170 1.00 96.81 108 GLY A O 1
ATOM 835 N N . GLU A 1 109 ? -5.388 0.953 1.778 1.00 96.31 109 GLU A N 1
ATOM 836 C CA . GLU A 1 109 ? -5.625 -0.495 1.794 1.00 96.31 109 GLU A CA 1
ATOM 837 C C . GLU A 1 109 ? -6.595 -0.887 2.910 1.00 96.31 109 GLU A C 1
ATOM 839 O O . GLU A 1 109 ? -7.591 -1.546 2.624 1.00 96.31 109 GLU A O 1
ATOM 844 N N . GLU A 1 110 ? -6.402 -0.370 4.126 1.00 96.56 110 GLU A N 1
ATOM 845 C CA . GLU A 1 110 ? -7.328 -0.574 5.246 1.00 96.56 110 GLU A CA 1
ATOM 846 C C . GLU A 1 110 ? -8.758 -0.136 4.897 1.00 96.56 110 GLU A C 1
ATOM 848 O O . GLU A 1 110 ? -9.738 -0.833 5.161 1.00 96.56 110 GLU A O 1
ATOM 853 N N . LEU A 1 111 ? -8.912 1.023 4.245 1.00 95.06 111 LEU A N 1
ATOM 854 C CA . LEU A 1 111 ? -10.224 1.478 3.781 1.00 95.06 111 LEU A CA 1
ATOM 855 C C . LEU A 1 111 ? -10.829 0.519 2.741 1.00 95.06 111 LEU A C 1
ATOM 857 O O . LEU A 1 111 ? -12.038 0.274 2.789 1.00 95.06 111 LEU A O 1
ATOM 861 N N . LYS A 1 112 ? -10.026 -0.035 1.821 1.00 94.62 112 LYS A N 1
ATOM 862 C CA . LYS A 1 112 ? -10.495 -1.042 0.852 1.00 94.62 112 LYS A CA 1
ATOM 863 C C . LYS A 1 112 ? -10.927 -2.335 1.542 1.00 94.62 112 LYS A C 1
ATOM 865 O O . LYS A 1 112 ? -11.985 -2.859 1.197 1.00 94.62 112 LYS A O 1
ATOM 870 N N . GLU A 1 113 ? -10.168 -2.825 2.522 1.00 93.75 113 GLU A N 1
ATOM 871 C CA . GLU A 1 113 ? -10.534 -4.011 3.315 1.00 93.75 113 GLU A CA 1
ATOM 872 C C . GLU A 1 113 ? -11.833 -3.797 4.094 1.00 93.75 113 GLU A C 1
ATOM 874 O O . GLU A 1 113 ? -12.694 -4.675 4.161 1.00 93.75 113 GLU A O 1
ATOM 879 N N . LEU A 1 114 ? -12.045 -2.573 4.578 1.00 92.31 114 LEU A N 1
ATOM 880 C CA . LEU A 1 114 ? -13.305 -2.133 5.163 1.00 92.31 114 LEU A CA 1
ATOM 881 C C . LEU A 1 114 ? -14.397 -1.861 4.115 1.00 92.31 114 LEU A C 1
ATOM 883 O O . LEU A 1 114 ? -15.393 -1.214 4.435 1.00 92.31 114 LEU A O 1
ATOM 887 N N . GLY A 1 115 ? -14.249 -2.328 2.874 1.00 91.88 115 GLY A N 1
ATOM 888 C CA . GLY A 1 115 ? -15.261 -2.304 1.817 1.00 91.88 115 GLY A CA 1
ATOM 889 C C . GLY A 1 115 ? -15.490 -0.947 1.149 1.00 91.88 115 GLY A C 1
ATOM 890 O O . GLY A 1 115 ? -16.555 -0.745 0.568 1.00 91.88 115 GLY A O 1
ATOM 891 N N . HIS A 1 116 ? -14.551 -0.002 1.249 1.00 90.88 116 HIS A N 1
ATOM 892 C CA . HIS A 1 116 ? -14.620 1.237 0.477 1.00 90.88 116 HIS A CA 1
ATOM 893 C C . HIS A 1 116 ? -14.022 1.049 -0.919 1.00 90.88 116 HIS A C 1
ATOM 895 O O . HIS A 1 116 ? -12.885 0.611 -1.076 1.00 90.88 116 HIS A O 1
ATOM 901 N N . GLU A 1 117 ? -14.767 1.454 -1.943 1.00 92.50 117 GLU A N 1
ATOM 902 C CA . GLU A 1 117 ? -14.246 1.521 -3.306 1.00 92.50 117 GLU A CA 1
ATOM 903 C C . GLU A 1 117 ? -13.291 2.715 -3.435 1.00 92.50 117 GLU A C 1
ATOM 905 O O . GLU A 1 117 ? -13.706 3.874 -3.368 1.00 92.50 117 GLU A O 1
ATOM 910 N N . LEU A 1 118 ? -11.996 2.430 -3.584 1.00 93.94 118 LEU A N 1
ATOM 911 C CA . LEU A 1 118 ? -10.939 3.429 -3.732 1.00 93.94 118 LEU A CA 1
ATOM 912 C C . LEU A 1 118 ? -10.026 3.073 -4.904 1.00 93.94 118 LEU A C 1
ATOM 914 O O . LEU A 1 118 ? -9.562 1.937 -5.021 1.00 93.94 118 LEU A O 1
ATOM 918 N N . ASP A 1 119 ? -9.714 4.076 -5.725 1.00 94.69 119 ASP A N 1
ATOM 919 C CA . ASP A 1 119 ? -8.638 3.995 -6.709 1.00 94.69 119 ASP A CA 1
ATOM 920 C C . ASP A 1 119 ? -7.339 4.535 -6.095 1.00 94.69 119 ASP A C 1
ATOM 922 O O . ASP A 1 119 ? -7.185 5.737 -5.878 1.00 94.69 119 ASP A O 1
ATOM 926 N N . LEU A 1 120 ? -6.394 3.634 -5.819 1.00 96.94 120 LEU A N 1
ATOM 927 C CA . LEU A 1 120 ? -5.074 3.970 -5.277 1.00 96.94 120 LEU A CA 1
ATOM 928 C C . LEU A 1 120 ? -4.017 4.160 -6.378 1.00 96.94 120 LEU A C 1
ATOM 930 O O . LEU A 1 120 ? -2.846 4.373 -6.069 1.00 96.94 120 LEU A O 1
ATOM 934 N N . THR A 1 121 ? -4.405 4.125 -7.661 1.00 97.06 121 THR A N 1
ATOM 935 C CA . THR A 1 121 ? -3.472 4.149 -8.801 1.00 97.06 121 THR A CA 1
ATOM 936 C C . THR A 1 121 ? -2.513 5.340 -8.752 1.00 97.06 121 THR A C 1
ATOM 938 O O . THR A 1 121 ? -1.312 5.163 -8.944 1.00 97.06 121 THR A O 1
ATOM 941 N N . ASP A 1 122 ? -3.002 6.553 -8.477 1.00 97.44 122 ASP A N 1
ATOM 942 C CA . ASP A 1 122 ? -2.134 7.743 -8.437 1.00 97.44 122 ASP A CA 1
ATOM 943 C C . ASP A 1 122 ? -1.122 7.693 -7.291 1.00 97.44 122 ASP A C 1
ATOM 945 O O . ASP A 1 122 ? 0.023 8.118 -7.455 1.00 97.44 122 ASP A O 1
ATOM 949 N N . LEU A 1 123 ? -1.524 7.139 -6.145 1.00 97.81 123 LEU A N 1
ATOM 950 C CA . LEU A 1 123 ? -0.641 6.975 -4.998 1.00 97.81 123 LEU A CA 1
ATOM 951 C C . LEU A 1 123 ? 0.453 5.947 -5.299 1.00 97.81 123 LEU A C 1
ATOM 953 O O . LEU A 1 123 ? 1.628 6.223 -5.071 1.00 97.81 123 LEU A O 1
ATOM 957 N N . VAL A 1 124 ? 0.085 4.811 -5.892 1.00 98.12 124 VAL A N 1
ATOM 958 C CA . VAL A 1 124 ? 1.032 3.768 -6.308 1.00 98.12 124 VAL A CA 1
ATOM 959 C C . VAL A 1 124 ? 2.008 4.305 -7.356 1.00 98.12 124 VAL A C 1
ATOM 961 O O . VAL A 1 124 ? 3.211 4.100 -7.231 1.00 98.12 124 VAL A O 1
ATOM 964 N N . LEU A 1 125 ? 1.543 5.067 -8.352 1.00 98.25 125 LEU A N 1
ATOM 965 C CA . LEU A 1 125 ? 2.429 5.704 -9.335 1.00 98.25 125 LEU A CA 1
ATOM 966 C C . LEU A 1 125 ? 3.379 6.726 -8.692 1.00 98.25 125 LEU A C 1
ATOM 968 O O . LEU A 1 125 ? 4.543 6.819 -9.094 1.00 98.25 125 LEU A O 1
ATOM 972 N N . ALA A 1 126 ? 2.916 7.475 -7.687 1.00 97.75 126 ALA A N 1
ATOM 973 C CA . ALA A 1 126 ? 3.774 8.368 -6.913 1.00 97.75 126 ALA A CA 1
ATOM 974 C C . ALA A 1 126 ? 4.838 7.590 -6.120 1.00 97.75 126 ALA A C 1
ATOM 976 O O . ALA A 1 126 ? 5.998 8.004 -6.106 1.00 97.75 126 ALA A O 1
ATOM 977 N N . MET A 1 127 ? 4.472 6.450 -5.526 1.00 98.06 127 MET A N 1
ATOM 978 C CA . MET A 1 127 ? 5.404 5.559 -4.827 1.00 98.06 127 MET A CA 1
ATOM 979 C C . MET A 1 127 ? 6.435 4.956 -5.767 1.00 98.06 127 MET A C 1
ATOM 981 O O . MET A 1 127 ? 7.622 5.039 -5.476 1.00 98.06 127 MET A O 1
ATOM 985 N N . LEU A 1 128 ? 6.018 4.436 -6.924 1.00 97.88 128 LEU A N 1
ATOM 986 C CA . LEU A 1 128 ? 6.944 3.929 -7.936 1.00 97.88 128 LEU A CA 1
ATOM 987 C C . LEU A 1 128 ? 7.955 5.013 -8.311 1.00 97.88 128 LEU A C 1
ATOM 989 O O . LEU A 1 128 ? 9.154 4.785 -8.212 1.00 97.88 128 LEU A O 1
ATOM 993 N N . LYS A 1 129 ? 7.483 6.228 -8.620 1.00 97.38 129 LYS A N 1
ATOM 994 C CA . LYS A 1 129 ? 8.350 7.369 -8.940 1.00 97.38 129 LYS A CA 1
ATOM 995 C C . LYS A 1 129 ? 9.339 7.709 -7.815 1.00 97.38 129 LYS A C 1
ATOM 997 O O . LYS A 1 129 ? 10.505 7.964 -8.112 1.00 97.38 129 LYS A O 1
ATOM 1002 N N . ALA A 1 130 ? 8.887 7.735 -6.561 1.00 95.69 130 ALA A N 1
ATOM 1003 C CA . ALA A 1 130 ? 9.741 7.975 -5.393 1.00 95.69 130 ALA A CA 1
ATOM 1004 C C . ALA A 1 130 ? 10.731 6.822 -5.146 1.00 95.69 130 ALA A C 1
ATOM 1006 O O . ALA A 1 130 ? 11.851 7.044 -4.692 1.00 95.69 130 ALA A O 1
ATOM 1007 N N . GLY A 1 131 ? 10.352 5.605 -5.540 1.00 94.94 131 GLY A N 1
ATOM 1008 C CA . GLY A 1 131 ? 11.133 4.379 -5.424 1.00 94.94 131 GLY A CA 1
ATOM 1009 C C . GLY A 1 131 ? 12.479 4.393 -6.151 1.00 94.94 131 GLY A C 1
ATOM 1010 O O . GLY A 1 131 ? 13.329 3.546 -5.894 1.00 94.94 131 GLY A O 1
ATOM 1011 N N . ARG A 1 132 ? 12.717 5.390 -7.013 1.00 94.31 132 ARG A N 1
ATOM 1012 C CA . ARG A 1 132 ? 14.042 5.670 -7.577 1.00 94.31 132 ARG A CA 1
ATOM 1013 C C . ARG A 1 132 ? 15.094 5.956 -6.496 1.00 94.31 132 ARG A C 1
ATOM 1015 O O . ARG A 1 132 ? 16.267 5.665 -6.711 1.00 94.31 132 ARG A O 1
ATOM 1022 N N . GLU A 1 133 ? 14.687 6.569 -5.388 1.00 94.06 133 GLU A N 1
ATOM 1023 C CA . GLU A 1 133 ? 15.572 6.995 -4.293 1.00 94.06 133 GLU A CA 1
ATOM 1024 C C . GLU A 1 133 ? 15.376 6.157 -3.020 1.00 94.06 133 GLU A C 1
ATOM 1026 O O . GLU A 1 133 ? 16.248 6.142 -2.155 1.00 94.06 133 GLU A O 1
ATOM 1031 N N . ASP A 1 134 ? 14.261 5.428 -2.922 1.00 94.56 134 ASP A N 1
ATOM 1032 C CA . ASP A 1 134 ? 13.893 4.618 -1.763 1.00 94.56 134 ASP A CA 1
ATOM 1033 C C . ASP A 1 134 ? 13.389 3.228 -2.184 1.00 94.56 134 ASP A C 1
ATOM 1035 O O . ASP A 1 134 ? 12.229 3.037 -2.561 1.00 94.56 134 ASP A O 1
ATOM 1039 N N . MET A 1 135 ? 14.265 2.228 -2.068 1.00 92.12 135 MET A N 1
ATOM 1040 C CA . MET A 1 135 ? 13.946 0.842 -2.421 1.00 92.12 135 MET A CA 1
ATOM 1041 C C . MET A 1 135 ? 12.824 0.232 -1.573 1.00 92.12 135 MET A C 1
ATOM 1043 O O . MET A 1 135 ? 12.126 -0.649 -2.070 1.00 92.12 135 MET A O 1
ATOM 1047 N N . ALA A 1 136 ? 12.617 0.680 -0.330 1.00 92.56 136 ALA A N 1
ATOM 1048 C CA . ALA A 1 136 ? 11.527 0.165 0.498 1.00 92.56 136 ALA A CA 1
ATOM 1049 C C . ALA A 1 136 ? 10.169 0.623 -0.053 1.00 92.56 136 ALA A C 1
ATOM 1051 O O . ALA A 1 136 ? 9.254 -0.185 -0.211 1.00 92.56 136 ALA A O 1
ATOM 1052 N N . THR A 1 137 ? 10.069 1.900 -0.435 1.00 95.44 137 THR A N 1
ATOM 1053 C CA . THR A 1 137 ? 8.887 2.445 -1.118 1.00 95.44 137 THR A CA 1
ATOM 1054 C C . THR A 1 137 ? 8.667 1.787 -2.486 1.00 95.44 137 THR A C 1
ATOM 1056 O O . THR A 1 137 ? 7.524 1.485 -2.834 1.00 95.44 137 THR A O 1
ATOM 1059 N N . LEU A 1 138 ? 9.737 1.503 -3.244 1.00 96.44 138 LEU A N 1
ATOM 1060 C CA . LEU A 1 138 ? 9.631 0.764 -4.508 1.00 96.44 138 LEU A CA 1
ATOM 1061 C C . LEU A 1 138 ? 9.061 -0.642 -4.299 1.00 96.44 138 LEU A C 1
ATOM 1063 O O . LEU A 1 138 ? 8.086 -0.997 -4.955 1.00 96.44 138 LEU A O 1
ATOM 1067 N N . SER A 1 139 ? 9.650 -1.415 -3.381 1.00 95.81 139 SER A N 1
ATOM 1068 C CA . SER A 1 139 ? 9.212 -2.782 -3.078 1.00 95.81 139 SER A CA 1
ATOM 1069 C C . SER A 1 139 ? 7.740 -2.798 -2.685 1.00 95.81 139 SER A C 1
ATOM 1071 O O . SER A 1 139 ? 6.956 -3.527 -3.282 1.00 95.81 139 SER A O 1
ATOM 1073 N N . ARG A 1 140 ? 7.332 -1.905 -1.773 1.00 96.00 140 ARG A N 1
ATOM 1074 C CA . ARG A 1 140 ? 5.941 -1.823 -1.316 1.00 96.00 140 ARG A CA 1
ATOM 1075 C C . ARG A 1 140 ? 4.963 -1.503 -2.447 1.00 96.00 140 ARG A C 1
ATOM 1077 O O . ARG A 1 140 ? 3.861 -2.046 -2.477 1.00 96.00 140 ARG A O 1
ATOM 1084 N N . ALA A 1 141 ? 5.350 -0.627 -3.373 1.00 97.31 141 ALA A N 1
ATOM 1085 C CA . ALA A 1 141 ? 4.532 -0.310 -4.537 1.00 97.31 141 ALA A CA 1
ATOM 1086 C C . ALA A 1 141 ? 4.435 -1.489 -5.512 1.00 97.31 141 ALA A C 1
ATOM 1088 O O . ALA A 1 141 ? 3.358 -1.739 -6.044 1.00 97.31 141 ALA A O 1
ATOM 1089 N N . MET A 1 142 ? 5.535 -2.216 -5.735 1.00 97.50 142 MET A N 1
ATOM 1090 C CA . MET A 1 142 ? 5.544 -3.416 -6.574 1.00 97.50 142 MET A CA 1
ATOM 1091 C C . MET A 1 142 ? 4.638 -4.500 -5.988 1.00 97.50 142 MET A C 1
ATOM 1093 O O . MET A 1 142 ? 3.751 -4.969 -6.699 1.00 97.50 142 MET A O 1
ATOM 1097 N N . ASP A 1 143 ? 4.777 -4.799 -4.694 1.00 96.25 143 ASP A N 1
ATOM 1098 C CA . ASP A 1 143 ? 3.912 -5.746 -3.983 1.00 96.25 143 ASP A CA 1
ATOM 1099 C C . ASP A 1 143 ? 2.439 -5.345 -4.137 1.00 96.25 143 ASP A C 1
ATOM 1101 O O . ASP A 1 143 ? 1.599 -6.157 -4.514 1.00 96.25 143 ASP A O 1
ATOM 1105 N N . HIS A 1 144 ? 2.105 -4.062 -3.958 1.00 95.75 144 HIS A N 1
ATOM 1106 C CA . HIS A 1 144 ? 0.726 -3.611 -4.141 1.00 95.75 144 HIS A CA 1
ATOM 1107 C C . HIS A 1 144 ? 0.174 -3.938 -5.539 1.00 95.75 144 HIS A C 1
ATOM 1109 O O . HIS A 1 144 ? -0.957 -4.408 -5.654 1.00 95.75 144 HIS A O 1
ATOM 1115 N N . VAL A 1 145 ? 0.948 -3.704 -6.603 1.00 95.69 145 VAL A N 1
ATOM 1116 C CA . VAL A 1 145 ? 0.518 -4.010 -7.978 1.00 95.69 145 VAL A CA 1
ATOM 1117 C C . VA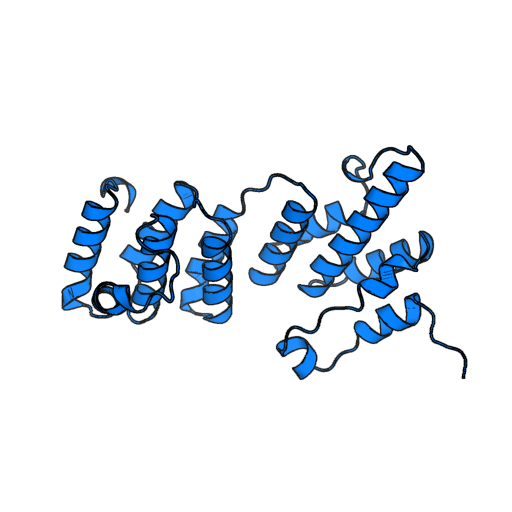L A 1 145 ? 0.355 -5.511 -8.192 1.00 95.69 145 VAL A C 1
ATOM 1119 O O . VAL A 1 145 ? -0.651 -5.914 -8.773 1.00 95.69 145 VAL A O 1
ATOM 1122 N N . GLU A 1 146 ? 1.307 -6.327 -7.731 1.00 95.38 146 GLU A N 1
ATOM 1123 C CA . GLU A 1 146 ? 1.243 -7.788 -7.881 1.00 95.38 146 GLU A CA 1
ATOM 1124 C C . GLU A 1 146 ? -0.005 -8.377 -7.214 1.00 95.38 146 GLU A C 1
ATOM 1126 O O . GLU A 1 146 ? -0.690 -9.216 -7.796 1.00 95.38 146 GLU A O 1
ATOM 1131 N N . TRP A 1 147 ? -0.336 -7.902 -6.013 1.00 93.50 147 TRP A N 1
ATOM 1132 C CA . TRP A 1 147 ? -1.453 -8.422 -5.224 1.00 93.50 147 TRP A CA 1
ATOM 1133 C C . TRP A 1 147 ? -2.818 -7.864 -5.657 1.00 93.50 147 TRP A C 1
ATOM 1135 O O . TRP A 1 147 ? -3.852 -8.416 -5.285 1.00 93.50 147 TRP A O 1
ATOM 1145 N N . ASN A 1 148 ? -2.847 -6.791 -6.456 1.00 90.88 148 ASN A N 1
ATOM 1146 C CA . ASN A 1 148 ? -4.076 -6.137 -6.926 1.00 90.88 148 ASN A CA 1
ATOM 1147 C C . ASN A 1 148 ? -4.261 -6.258 -8.453 1.00 90.88 148 ASN A C 1
ATOM 1149 O O . ASN A 1 148 ? -4.721 -5.320 -9.110 1.00 90.88 148 ASN A O 1
ATOM 1153 N N . LEU A 1 149 ? -3.916 -7.409 -9.034 1.00 88.88 149 LEU A N 1
ATOM 1154 C CA . LEU A 1 149 ? -4.207 -7.709 -10.437 1.00 88.88 149 LEU A CA 1
ATOM 1155 C C . LEU A 1 149 ? -5.703 -8.036 -10.667 1.00 88.88 149 LEU A C 1
ATOM 1157 O O . LEU A 1 149 ? -6.352 -8.602 -9.789 1.00 88.88 149 LEU A O 1
ATOM 1161 N N . PRO A 1 150 ? -6.260 -7.747 -11.861 1.00 91.12 150 PRO A N 1
ATOM 1162 C CA . PRO A 1 150 ? -5.603 -7.112 -13.003 1.00 91.12 150 PRO A CA 1
ATOM 1163 C C . PRO A 1 150 ? -5.347 -5.615 -12.778 1.00 91.12 150 PRO A C 1
ATOM 1165 O O . PRO A 1 150 ? -6.203 -4.887 -12.279 1.00 91.12 150 PRO A O 1
ATOM 1168 N N . ALA A 1 151 ? -4.176 -5.142 -13.212 1.00 92.75 151 ALA A N 1
ATOM 1169 C CA . ALA A 1 151 ? -3.821 -3.728 -13.138 1.00 92.75 151 ALA A CA 1
ATOM 1170 C C . ALA A 1 151 ? -4.754 -2.859 -14.003 1.00 92.75 151 ALA A C 1
ATOM 1172 O O . ALA A 1 151 ? -5.134 -3.242 -15.114 1.00 92.75 151 ALA A O 1
ATOM 1173 N N . SER A 1 152 ? -5.067 -1.650 -13.524 1.00 95.44 152 SER A N 1
ATOM 1174 C CA . SER A 1 152 ? -5.823 -0.661 -14.299 1.00 95.44 152 SER A CA 1
ATOM 1175 C C . SER A 1 152 ? -5.025 -0.184 -15.521 1.00 95.44 152 SER A C 1
ATOM 1177 O O . SER A 1 152 ? -3.794 -0.125 -15.494 1.00 95.44 152 SER A O 1
ATOM 1179 N N . GLU A 1 153 ? -5.708 0.226 -16.595 1.00 95.69 153 GLU A N 1
ATOM 1180 C CA . GLU A 1 153 ? -5.037 0.787 -17.784 1.00 95.69 153 GLU A CA 1
ATOM 1181 C C . GLU A 1 153 ? -4.192 2.022 -17.446 1.00 95.69 153 GLU A C 1
ATOM 1183 O O . GLU A 1 153 ? -3.093 2.212 -17.966 1.00 95.69 153 GLU A O 1
ATOM 1188 N N . LYS A 1 154 ? -4.667 2.841 -16.503 1.00 96.56 154 LYS A N 1
ATOM 1189 C CA . LYS A 1 154 ? -3.929 4.001 -16.000 1.00 96.56 154 LYS A CA 1
ATOM 1190 C C . LYS A 1 154 ? -2.612 3.589 -15.339 1.00 96.56 154 LYS A C 1
ATOM 1192 O O . LYS A 1 154 ? -1.582 4.201 -15.622 1.00 96.56 154 LYS A O 1
ATOM 1197 N N . LEU A 1 155 ? -2.634 2.550 -14.502 1.00 97.06 155 LEU A N 1
ATOM 1198 C CA . LEU A 1 155 ? -1.438 2.014 -13.855 1.00 97.06 155 LEU A CA 1
ATOM 1199 C C . LEU A 1 155 ? -0.463 1.443 -14.890 1.00 97.06 155 LEU A C 1
ATOM 1201 O O . LEU A 1 155 ? 0.706 1.824 -14.892 1.00 97.06 155 LEU A O 1
ATOM 1205 N N . LYS A 1 156 ? -0.950 0.614 -15.821 1.00 97.56 156 LYS A N 1
ATOM 1206 C CA . LYS A 1 156 ? -0.155 0.041 -16.920 1.00 97.56 156 LYS A CA 1
ATOM 1207 C C . LYS A 1 156 ? 0.585 1.115 -17.722 1.00 97.56 1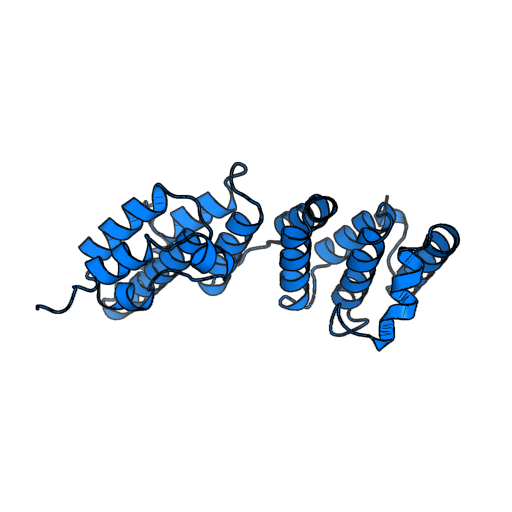56 LYS A C 1
ATOM 1209 O O . LYS A 1 156 ? 1.806 1.057 -17.871 1.00 97.56 156 LYS A O 1
ATOM 1214 N N . LEU A 1 157 ? -0.134 2.137 -18.191 1.00 97.06 157 LEU A N 1
ATOM 1215 C CA . LEU A 1 157 ? 0.459 3.249 -18.942 1.00 97.06 157 LEU A CA 1
ATOM 1216 C C . LEU A 1 157 ? 1.423 4.078 -18.085 1.00 97.06 157 LEU A C 1
ATOM 1218 O O . LEU A 1 157 ? 2.459 4.522 -18.579 1.00 97.06 157 LEU A O 1
ATOM 1222 N N . GLY A 1 158 ? 1.106 4.289 -16.806 1.00 97.56 158 GLY A N 1
ATOM 1223 C CA . GLY A 1 158 ? 1.983 4.989 -15.871 1.00 97.56 158 GLY A CA 1
ATOM 1224 C C . GLY A 1 158 ? 3.315 4.264 -15.654 1.00 97.56 158 GLY A C 1
ATOM 1225 O O . GLY A 1 158 ? 4.365 4.903 -15.711 1.00 97.56 158 GLY A O 1
ATOM 1226 N N . VAL A 1 159 ? 3.293 2.936 -15.500 1.00 97.75 159 VAL A N 1
ATOM 1227 C CA . VAL A 1 159 ? 4.508 2.112 -15.389 1.00 97.75 159 VAL A CA 1
ATOM 1228 C C . VAL A 1 159 ? 5.353 2.210 -16.660 1.00 97.75 159 VAL A C 1
ATOM 1230 O O . VAL A 1 159 ? 6.554 2.448 -16.562 1.00 97.75 159 VAL A O 1
ATOM 1233 N N . LEU A 1 160 ? 4.748 2.117 -17.853 1.00 97.88 160 LEU A N 1
ATOM 1234 C CA . LEU A 1 160 ? 5.487 2.264 -19.117 1.00 97.88 160 LEU A CA 1
ATOM 1235 C C . LEU A 1 160 ? 6.147 3.644 -19.257 1.00 97.88 160 LEU A C 1
ATOM 1237 O O . LEU A 1 160 ? 7.299 3.729 -19.681 1.00 97.88 160 LEU A O 1
ATOM 1241 N N . LYS A 1 161 ? 5.454 4.720 -18.858 1.00 97.38 161 LYS A N 1
ATOM 1242 C CA . LYS A 1 161 ? 6.017 6.083 -18.839 1.00 97.38 161 LYS A CA 1
ATOM 1243 C C . LYS A 1 161 ? 7.203 6.203 -17.887 1.00 97.38 161 LYS A C 1
ATOM 1245 O O . LYS A 1 161 ? 8.216 6.803 -18.235 1.00 97.38 161 LYS A O 1
ATOM 1250 N N . LEU A 1 162 ? 7.099 5.629 -16.687 1.00 97.12 162 LEU A N 1
ATOM 1251 C CA . LEU A 1 162 ? 8.212 5.614 -15.737 1.00 97.12 162 LEU A CA 1
ATOM 1252 C C . LEU A 1 162 ? 9.394 4.810 -16.293 1.00 97.12 162 LEU A C 1
ATOM 1254 O O . LEU A 1 162 ? 10.526 5.290 -16.254 1.00 97.12 162 LEU A O 1
ATOM 1258 N N . LEU A 1 163 ? 9.127 3.633 -16.866 1.00 97.25 163 LEU A N 1
ATOM 1259 C CA . LEU A 1 163 ? 10.136 2.748 -17.444 1.00 97.25 163 LEU A CA 1
ATOM 1260 C C . LEU A 1 163 ? 10.894 3.414 -18.597 1.00 97.25 163 LEU A C 1
ATOM 1262 O O . LEU A 1 163 ? 12.114 3.286 -18.674 1.00 97.25 163 LEU A O 1
ATOM 1266 N N . ARG A 1 164 ? 10.202 4.182 -19.450 1.00 95.75 164 ARG A N 1
ATOM 1267 C CA . ARG A 1 164 ? 10.803 4.904 -20.585 1.00 95.75 164 ARG A CA 1
ATOM 1268 C C . ARG A 1 164 ? 11.971 5.800 -20.172 1.00 95.75 164 ARG A C 1
ATOM 1270 O O . ARG A 1 164 ? 12.938 5.938 -20.917 1.00 95.75 164 ARG A O 1
ATOM 1277 N N . HIS A 1 165 ? 11.879 6.408 -18.992 1.00 94.44 165 HIS A N 1
ATOM 1278 C CA . HIS A 1 165 ? 12.875 7.351 -18.481 1.00 94.44 165 HIS A CA 1
ATOM 1279 C C . HIS A 1 165 ? 13.752 6.765 -17.365 1.00 94.44 165 HIS A C 1
ATOM 1281 O O . HIS A 1 165 ? 14.641 7.452 -16.851 1.00 94.44 165 HIS A O 1
ATOM 1287 N N . ALA A 1 166 ? 13.516 5.510 -16.982 1.00 95.12 166 ALA A N 1
ATOM 1288 C CA . ALA A 1 166 ? 14.261 4.830 -15.938 1.00 95.12 166 ALA A CA 1
ATOM 1289 C C . ALA A 1 166 ? 15.694 4.501 -16.380 1.00 95.12 166 ALA A C 1
ATOM 1291 O O . ALA A 1 166 ? 15.999 4.322 -17.564 1.00 95.12 166 ALA A O 1
ATOM 1292 N N . LYS A 1 167 ? 16.598 4.418 -15.404 1.00 91.31 167 LYS A N 1
ATOM 1293 C CA . LYS A 1 167 ? 18.014 4.103 -15.610 1.00 91.31 167 LYS A CA 1
ATOM 1294 C C . LYS A 1 167 ? 18.431 2.949 -14.707 1.00 91.31 167 LYS A C 1
ATOM 1296 O O . LYS A 1 167 ? 17.860 2.787 -13.632 1.00 91.31 167 LYS A O 1
ATOM 1301 N N . GLU A 1 168 ? 19.450 2.212 -15.143 1.00 89.62 168 GLU A N 1
ATOM 1302 C CA . GLU A 1 168 ? 20.176 1.232 -14.327 1.00 89.62 168 GLU A CA 1
ATOM 1303 C C . GLU A 1 168 ? 19.238 0.205 -13.656 1.00 89.62 168 GLU A C 1
ATOM 1305 O O . GLU A 1 168 ? 18.272 -0.258 -14.266 1.00 89.62 168 GLU A O 1
ATOM 1310 N N . SER A 1 169 ? 19.504 -0.160 -12.398 1.00 90.19 169 SER A N 1
ATOM 1311 C CA . SER A 1 169 ? 18.719 -1.135 -11.630 1.00 90.19 169 SER A CA 1
ATOM 1312 C C . SER A 1 169 ? 17.245 -0.749 -11.483 1.00 90.19 169 SER A C 1
ATOM 1314 O O . SER A 1 169 ? 16.382 -1.622 -11.459 1.00 90.19 169 SER A O 1
ATOM 1316 N N . TYR A 1 170 ? 16.918 0.544 -11.455 1.00 95.44 170 TYR A N 1
ATOM 1317 C CA . TYR A 1 170 ? 15.529 0.995 -11.371 1.00 95.44 170 TYR A CA 1
ATOM 1318 C C . TYR A 1 170 ? 14.727 0.633 -12.635 1.00 95.44 170 TYR A C 1
ATOM 1320 O O . TYR A 1 170 ? 13.562 0.245 -12.544 1.00 95.44 170 TYR A O 1
ATOM 1328 N N . ALA A 1 171 ? 15.358 0.673 -13.815 1.00 96.75 171 ALA A N 1
ATOM 1329 C CA . ALA A 1 171 ? 14.723 0.236 -15.060 1.00 96.75 171 ALA A CA 1
ATOM 1330 C C . ALA A 1 171 ? 14.431 -1.272 -15.065 1.00 96.75 171 ALA A C 1
ATOM 1332 O O . ALA A 1 171 ? 13.388 -1.685 -15.564 1.00 96.75 171 ALA A O 1
ATOM 1333 N N . PHE A 1 172 ? 15.302 -2.084 -14.457 1.00 96.38 172 PHE A N 1
ATOM 1334 C CA . PHE A 1 172 ? 15.069 -3.521 -14.284 1.00 96.38 172 PHE A CA 1
ATOM 1335 C C . PHE A 1 172 ? 13.796 -3.798 -13.464 1.00 96.38 172 PHE A C 1
ATOM 1337 O O . PHE A 1 172 ? 12.947 -4.570 -13.904 1.00 96.38 172 PHE A O 1
ATOM 1344 N N . HIS A 1 173 ? 13.627 -3.134 -12.315 1.00 97.31 173 HIS A N 1
ATOM 1345 C CA . HIS A 1 173 ? 12.452 -3.320 -11.451 1.00 97.31 173 HIS A CA 1
ATOM 1346 C C . HIS A 1 173 ? 11.147 -2.854 -12.110 1.00 97.31 173 HIS A C 1
ATOM 1348 O O . HIS A 1 173 ? 10.121 -3.524 -12.020 1.00 97.31 173 HIS A O 1
ATOM 1354 N N . LEU A 1 174 ? 11.172 -1.726 -12.824 1.00 98.00 174 LEU A N 1
ATOM 1355 C CA . LEU A 1 174 ? 9.993 -1.273 -13.564 1.00 98.00 174 LEU A CA 1
ATOM 1356 C C . LEU A 1 174 ? 9.669 -2.166 -14.766 1.00 98.00 174 LEU A C 1
ATOM 1358 O O . LEU A 1 174 ? 8.499 -2.298 -15.120 1.00 98.00 174 LEU A O 1
ATOM 1362 N N . ALA A 1 175 ? 10.674 -2.784 -15.392 1.00 97.94 175 ALA A N 1
ATOM 1363 C CA . ALA A 1 175 ? 10.454 -3.742 -16.467 1.00 97.94 175 ALA A CA 1
ATOM 1364 C C . ALA A 1 175 ? 9.764 -5.007 -15.948 1.00 97.94 175 ALA A C 1
ATOM 1366 O O . ALA A 1 175 ? 8.771 -5.425 -16.540 1.00 97.94 175 ALA A O 1
ATOM 1367 N N . SER A 1 176 ? 10.225 -5.577 -14.829 1.00 97.88 176 SER A N 1
ATOM 1368 C CA . SER A 1 176 ? 9.551 -6.735 -14.231 1.00 97.88 176 SER A CA 1
ATOM 1369 C C . SER A 1 176 ? 8.119 -6.396 -13.811 1.00 97.88 176 SER A C 1
ATOM 1371 O O . SER A 1 176 ? 7.196 -7.155 -14.104 1.00 97.88 176 SER A O 1
ATOM 1373 N N . LEU A 1 177 ? 7.899 -5.210 -13.235 1.00 98.00 177 LEU A N 1
ATOM 1374 C CA . LEU A 1 177 ? 6.563 -4.732 -12.882 1.00 98.00 177 LEU A CA 1
ATOM 1375 C C . LEU A 1 177 ? 5.650 -4.555 -14.101 1.00 98.00 177 LEU A C 1
ATOM 1377 O O . LEU A 1 177 ? 4.480 -4.926 -14.050 1.00 98.00 177 LEU A O 1
ATOM 1381 N N . ALA A 1 178 ? 6.168 -4.008 -15.205 1.00 97.94 178 ALA A N 1
ATOM 1382 C CA . ALA A 1 178 ? 5.406 -3.871 -16.443 1.00 97.94 178 ALA A CA 1
ATOM 1383 C C . ALA A 1 178 ? 4.950 -5.243 -16.954 1.00 97.94 178 ALA A C 1
ATOM 1385 O O . ALA A 1 178 ? 3.795 -5.409 -17.333 1.00 97.94 178 ALA A O 1
ATOM 1386 N N . TRP A 1 179 ? 5.823 -6.249 -16.916 1.00 97.56 179 TRP A N 1
ATOM 1387 C CA . TRP A 1 179 ? 5.458 -7.599 -17.337 1.00 97.56 179 TRP A CA 1
ATOM 1388 C C . TRP A 1 179 ? 4.305 -8.172 -16.514 1.00 97.56 179 TRP A C 1
ATOM 1390 O O . TRP A 1 179 ? 3.346 -8.671 -17.101 1.00 97.56 179 TRP A O 1
ATOM 1400 N N . VAL A 1 180 ? 4.348 -8.026 -15.189 1.00 97.62 180 VAL A N 1
ATOM 1401 C CA . VAL A 1 180 ? 3.250 -8.460 -14.314 1.00 97.62 180 VAL A CA 1
ATOM 1402 C C . VAL A 1 180 ? 1.970 -7.667 -14.580 1.00 97.62 180 VAL A C 1
ATOM 1404 O O . VAL A 1 180 ? 0.908 -8.252 -14.787 1.00 97.62 180 VAL A O 1
ATOM 1407 N N . ALA A 1 181 ? 2.056 -6.337 -14.665 1.00 97.06 181 ALA A N 1
ATOM 1408 C CA . ALA A 1 181 ? 0.895 -5.474 -14.888 1.00 97.06 181 ALA A CA 1
ATOM 1409 C C . ALA A 1 181 ? 0.163 -5.782 -16.209 1.00 97.06 181 ALA A C 1
ATOM 1411 O O . ALA A 1 181 ? -1.053 -5.606 -16.295 1.00 97.06 181 ALA A O 1
ATOM 1412 N N . PHE A 1 182 ? 0.884 -6.253 -17.230 1.00 97.19 182 PHE A N 1
ATOM 1413 C CA . PHE A 1 182 ? 0.327 -6.672 -18.520 1.00 97.19 182 PHE A CA 1
ATOM 1414 C C . PHE A 1 182 ? 0.038 -8.181 -18.624 1.00 97.19 182 PHE A C 1
ATOM 1416 O O . PHE A 1 182 ? -0.375 -8.638 -19.688 1.00 97.19 182 PHE A O 1
ATOM 1423 N N . GLY A 1 183 ? 0.220 -8.954 -17.549 1.00 96.19 183 GLY A N 1
ATOM 1424 C CA . GLY A 1 183 ? -0.056 -10.394 -17.529 1.00 9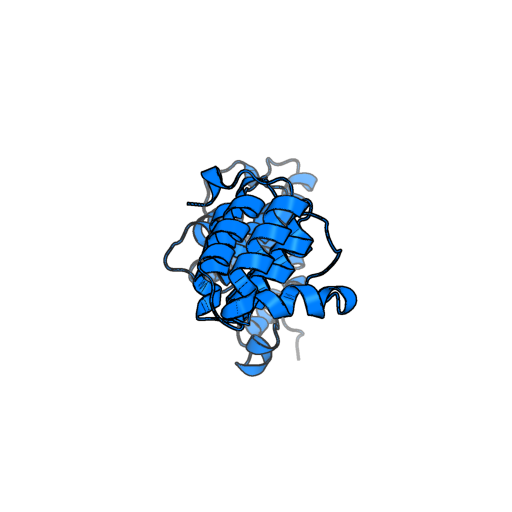6.19 183 GLY A CA 1
ATOM 1425 C C . GLY A 1 183 ? 0.914 -11.231 -18.370 1.00 96.19 183 GLY A C 1
ATOM 1426 O O . GLY A 1 183 ? 0.543 -12.295 -18.858 1.00 96.19 183 GLY A O 1
ATOM 1427 N N . LEU A 1 184 ? 2.143 -10.749 -18.581 1.00 96.56 184 LEU A N 1
ATOM 1428 C CA . LEU A 1 184 ? 3.202 -11.485 -19.282 1.00 96.56 184 LEU A CA 1
ATOM 1429 C C . LEU A 1 184 ? 3.930 -12.487 -18.372 1.00 96.56 184 LEU A C 1
ATOM 1431 O O . LEU A 1 184 ? 4.551 -13.417 -18.884 1.00 96.56 184 LEU A O 1
ATOM 1435 N N . CYS A 1 185 ? 3.865 -12.289 -17.054 1.00 96.38 185 CYS A N 1
ATOM 1436 C CA . CYS A 1 185 ? 4.310 -13.221 -16.018 1.00 96.38 185 CYS A CA 1
ATOM 1437 C C . CYS A 1 185 ? 3.477 -13.021 -14.740 1.00 96.38 185 CYS A C 1
ATOM 1439 O O . CYS A 1 185 ? 2.771 -12.021 -14.606 1.00 96.38 185 CYS A O 1
ATOM 1441 N N . GLU A 1 186 ? 3.554 -13.974 -13.810 1.00 94.62 186 GLU A N 1
ATOM 1442 C CA . GLU A 1 186 ? 2.765 -13.951 -12.565 1.00 94.62 186 GLU A CA 1
ATOM 1443 C C . GLU A 1 186 ? 3.430 -13.145 -11.440 1.00 94.62 186 GLU A C 1
ATOM 1445 O O . GLU A 1 186 ? 2.750 -12.698 -10.523 1.00 94.62 186 GLU A O 1
ATOM 1450 N N . SER A 1 187 ? 4.752 -12.951 -11.496 1.00 96.06 187 SER A N 1
ATOM 1451 C CA . SER A 1 187 ? 5.514 -12.264 -10.447 1.00 96.06 187 SER A CA 1
ATOM 1452 C C . SER A 1 187 ? 6.722 -11.515 -11.012 1.00 96.06 187 SER A C 1
ATOM 1454 O O . SER A 1 187 ? 7.346 -11.950 -11.984 1.00 96.06 187 SER A O 1
ATOM 1456 N N . THR A 1 188 ? 7.099 -10.413 -10.358 1.00 96.38 188 THR A N 1
ATOM 1457 C CA . THR A 1 188 ? 8.318 -9.633 -10.620 1.00 96.38 188 THR A CA 1
ATOM 1458 C C . THR A 1 188 ? 9.590 -10.376 -10.213 1.00 96.38 188 THR A C 1
ATOM 1460 O O . THR A 1 188 ? 10.693 -9.930 -10.534 1.00 96.38 188 THR A O 1
ATOM 1463 N N . SER A 1 189 ? 9.442 -11.521 -9.540 1.00 95.38 189 SER A N 1
ATOM 1464 C CA . SER A 1 189 ? 10.523 -12.425 -9.147 1.00 95.38 189 SER A CA 1
ATOM 1465 C C . SER A 1 189 ? 10.647 -13.659 -10.051 1.00 95.38 189 SER A C 1
ATOM 1467 O O . SER A 1 189 ? 11.462 -14.539 -9.768 1.00 95.38 189 SER A O 1
ATOM 1469 N N . ASP A 1 190 ? 9.880 -13.745 -11.144 1.00 96.44 190 ASP A N 1
ATOM 1470 C CA . ASP A 1 190 ? 9.987 -14.835 -12.121 1.00 96.44 190 ASP A CA 1
ATOM 1471 C C . ASP A 1 190 ? 11.367 -14.854 -12.810 1.00 96.44 190 ASP A C 1
ATOM 1473 O O . ASP A 1 190 ? 11.648 -14.127 -13.766 1.00 96.44 190 ASP A O 1
ATOM 1477 N N . LEU A 1 191 ? 12.247 -15.738 -12.332 1.00 94.06 191 LEU A N 1
ATOM 1478 C CA . LEU A 1 191 ? 13.616 -15.869 -12.829 1.00 94.06 191 LEU A CA 1
ATOM 1479 C C . LEU A 1 191 ? 13.690 -16.277 -14.306 1.00 94.06 191 LEU A C 1
ATOM 1481 O O . LEU A 1 191 ? 14.710 -16.002 -14.939 1.00 94.06 191 LEU A O 1
ATOM 1485 N N . SER A 1 192 ? 12.638 -16.886 -14.867 1.00 96.88 192 SER A N 1
ATOM 1486 C CA . SER A 1 192 ? 12.604 -17.248 -16.289 1.00 96.88 192 SER A CA 1
ATOM 1487 C C . SER A 1 192 ? 12.573 -16.020 -17.203 1.00 96.88 192 SER A C 1
ATOM 1489 O O . SER A 1 192 ? 13.042 -16.088 -18.335 1.00 96.88 192 SER A O 1
ATOM 1491 N N . GLN A 1 193 ? 12.103 -14.876 -16.694 1.00 96.94 193 GLN A N 1
ATOM 1492 C CA . GLN A 1 193 ? 12.033 -13.617 -17.437 1.00 96.94 193 GLN A CA 1
ATOM 1493 C C . GLN A 1 193 ? 13.233 -12.697 -17.190 1.00 96.94 193 GLN A C 1
ATOM 1495 O O . GLN A 1 193 ? 13.354 -11.638 -17.810 1.00 96.94 193 GLN A O 1
ATOM 1500 N N . ARG A 1 194 ? 14.159 -13.095 -16.309 1.00 94.88 194 ARG A N 1
ATOM 1501 C CA . ARG A 1 194 ? 15.279 -12.254 -15.870 1.00 94.88 194 ARG A CA 1
ATOM 1502 C C . ARG A 1 194 ? 16.132 -11.738 -17.029 1.00 94.88 194 ARG A C 1
ATOM 1504 O O . ARG A 1 194 ? 16.540 -10.579 -16.994 1.00 94.88 194 ARG A O 1
ATOM 1511 N N . GLU A 1 195 ? 16.389 -12.566 -18.041 1.00 95.31 195 GLU A N 1
ATOM 1512 C CA . GLU A 1 195 ? 17.169 -12.173 -19.224 1.00 95.31 195 GLU A CA 1
ATOM 1513 C C . GLU A 1 195 ? 16.495 -11.021 -19.988 1.00 95.31 195 GLU A C 1
ATOM 1515 O O . GLU A 1 195 ? 17.158 -10.065 -20.395 1.00 95.31 195 GLU A O 1
ATOM 1520 N N . HIS A 1 196 ? 15.163 -11.046 -20.108 1.00 95.25 196 HIS A N 1
ATOM 1521 C CA . HIS A 1 196 ? 14.408 -9.964 -20.737 1.00 95.25 196 HIS A CA 1
ATOM 1522 C C . HIS A 1 196 ? 14.514 -8.660 -19.940 1.00 95.25 196 HIS A C 1
ATOM 1524 O O . HIS A 1 196 ? 14.705 -7.592 -20.522 1.00 95.25 196 HIS A O 1
ATOM 1530 N N . TRP A 1 197 ? 14.431 -8.732 -18.610 1.00 95.88 197 TRP A N 1
ATOM 1531 C CA . TRP A 1 197 ? 14.503 -7.552 -17.74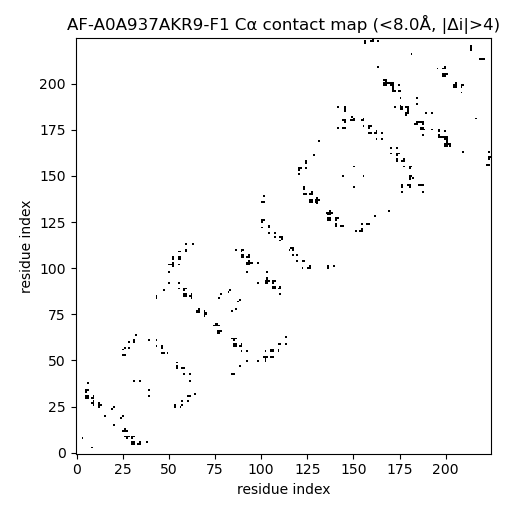4 1.00 95.88 197 TRP A CA 1
ATOM 1532 C C . TRP A 1 197 ? 15.912 -6.961 -17.662 1.00 95.88 197 TRP A C 1
ATOM 1534 O O . TRP A 1 197 ? 16.068 -5.744 -17.591 1.00 95.88 197 TRP A O 1
ATOM 1544 N N . GLN A 1 198 ? 16.957 -7.793 -17.719 1.00 95.56 198 GLN A N 1
ATOM 1545 C CA . GLN A 1 198 ? 18.354 -7.340 -17.688 1.00 95.56 198 GLN A CA 1
ATOM 1546 C C . GLN A 1 198 ? 18.698 -6.399 -18.847 1.00 95.56 198 GLN A C 1
ATOM 1548 O O . GLN A 1 198 ? 19.473 -5.463 -18.655 1.00 95.56 198 GLN A O 1
ATOM 1553 N N . ARG A 1 199 ? 18.056 -6.566 -20.008 1.00 96.38 199 ARG A N 1
ATOM 1554 C CA . ARG A 1 199 ? 18.211 -5.660 -21.159 1.00 96.38 199 ARG A CA 1
ATOM 1555 C C . ARG A 1 199 ? 17.735 -4.228 -20.882 1.00 96.38 199 ARG A C 1
ATOM 1557 O O . ARG A 1 199 ? 18.097 -3.321 -21.617 1.00 96.38 199 ARG A O 1
ATOM 1564 N N . PHE A 1 200 ? 16.939 -3.995 -19.834 1.00 96.06 200 PHE A N 1
ATOM 1565 C CA . PHE A 1 200 ? 16.548 -2.642 -19.419 1.00 96.06 200 PHE A CA 1
ATOM 1566 C C . PHE A 1 200 ? 17.589 -1.957 -18.527 1.00 96.06 200 PHE A C 1
ATOM 1568 O O . PHE A 1 200 ? 17.615 -0.728 -18.470 1.00 96.06 200 PHE A O 1
ATOM 1575 N N . ALA A 1 201 ? 18.449 -2.727 -17.852 1.00 91.94 201 ALA A N 1
ATOM 1576 C CA . ALA A 1 201 ? 19.534 -2.186 -17.034 1.00 91.94 201 ALA A CA 1
ATOM 1577 C C . ALA A 1 201 ? 20.746 -1.745 -17.874 1.00 91.94 201 ALA A C 1
ATOM 1579 O O . ALA A 1 201 ? 21.540 -0.926 -17.414 1.00 91.94 201 ALA A O 1
ATOM 1580 N N . ASP A 1 202 ? 20.875 -2.272 -19.093 1.00 91.75 202 ASP A N 1
ATOM 1581 C CA . ASP A 1 202 ? 21.980 -2.016 -20.013 1.00 91.75 202 ASP A CA 1
ATOM 1582 C C . ASP A 1 202 ? 21.601 -0.963 -21.074 1.00 91.75 202 ASP A C 1
ATOM 1584 O O . ASP A 1 202 ? 20.693 -1.153 -21.883 1.00 91.75 202 ASP A O 1
ATOM 1588 N N . GLU A 1 203 ? 22.287 0.185 -21.070 1.00 87.88 203 GLU A N 1
ATOM 1589 C CA . GLU A 1 203 ? 21.923 1.346 -21.899 1.00 87.88 203 GLU A CA 1
ATOM 1590 C C . GLU A 1 203 ? 21.876 1.060 -23.416 1.00 87.88 203 GLU A C 1
ATOM 1592 O O . GLU A 1 203 ? 20.898 1.478 -24.047 1.00 87.88 203 GLU A O 1
ATOM 1597 N N . PRO A 1 204 ? 22.840 0.332 -24.021 1.00 91.88 204 PRO A N 1
ATOM 1598 C CA . PRO A 1 204 ? 22.824 0.013 -25.448 1.00 91.88 204 PRO A CA 1
ATOM 1599 C C . PRO A 1 204 ? 21.637 -0.853 -25.882 1.00 91.88 204 PRO A C 1
ATOM 1601 O O . PRO A 1 204 ? 21.195 -0.751 -27.027 1.00 91.88 204 PRO A O 1
ATOM 1604 N N . THR A 1 205 ? 21.117 -1.711 -24.999 1.00 94.06 205 THR A N 1
ATOM 1605 C CA . THR A 1 205 ? 20.039 -2.658 -25.331 1.00 94.06 205 THR A CA 1
ATOM 1606 C C . THR A 1 205 ? 18.651 -2.185 -24.890 1.00 94.06 205 THR A C 1
ATOM 1608 O O . THR A 1 205 ? 17.645 -2.677 -25.415 1.00 94.06 205 THR A O 1
ATOM 1611 N N . ARG A 1 206 ? 18.574 -1.178 -24.009 1.00 94.69 206 ARG A N 1
ATOM 1612 C CA . ARG A 1 206 ? 17.326 -0.670 -23.419 1.00 94.69 206 ARG A CA 1
ATOM 1613 C C . ARG A 1 206 ? 16.304 -0.179 -24.439 1.00 94.69 206 ARG A C 1
ATOM 1615 O O . ARG A 1 206 ? 15.125 -0.488 -24.298 1.00 94.69 206 ARG A O 1
ATOM 1622 N N . GLU A 1 207 ? 16.720 0.569 -25.461 1.00 94.25 207 GLU A N 1
ATOM 1623 C CA . GLU A 1 207 ? 15.777 1.112 -26.455 1.00 94.25 207 GLU A CA 1
ATOM 1624 C C . GLU A 1 207 ? 15.086 -0.009 -27.241 1.00 94.25 207 GLU A C 1
ATOM 1626 O O . GLU A 1 207 ? 13.865 -0.011 -27.402 1.00 94.25 207 GLU A O 1
ATOM 1631 N N . ALA A 1 208 ? 15.865 -1.007 -27.665 1.00 95.94 208 ALA A N 1
ATOM 1632 C CA . ALA A 1 208 ? 15.346 -2.181 -28.354 1.00 95.94 208 ALA A CA 1
ATOM 1633 C C . ALA A 1 208 ? 14.442 -3.022 -27.438 1.00 95.94 208 ALA A C 1
ATOM 1635 O O . ALA A 1 208 ? 13.392 -3.486 -27.876 1.00 95.94 208 ALA A O 1
ATOM 1636 N N . ALA A 1 209 ? 14.820 -3.196 -26.166 1.00 96.88 209 ALA A N 1
ATOM 1637 C CA . ALA A 1 209 ? 14.007 -3.915 -25.184 1.00 96.88 209 ALA A CA 1
ATOM 1638 C C . ALA A 1 209 ? 12.670 -3.209 -24.905 1.00 96.88 209 ALA A C 1
ATOM 1640 O O . ALA A 1 209 ? 11.629 -3.861 -24.826 1.00 96.88 209 ALA A O 1
ATOM 1641 N N . PHE A 1 210 ? 12.674 -1.875 -24.817 1.00 96.75 210 PHE A N 1
ATOM 1642 C CA . PHE A 1 210 ? 11.453 -1.092 -24.652 1.00 96.75 210 PHE A CA 1
ATOM 1643 C C . PHE A 1 210 ? 10.542 -1.221 -25.878 1.00 96.75 210 PHE A C 1
ATOM 1645 O O . PHE A 1 210 ? 9.362 -1.515 -25.720 1.00 96.75 210 PHE A O 1
ATOM 1652 N N . ALA A 1 211 ? 11.076 -1.080 -27.095 1.00 95.94 211 ALA A N 1
ATOM 1653 C CA . ALA A 1 211 ? 10.299 -1.257 -28.324 1.00 95.94 211 ALA A CA 1
ATOM 1654 C C . ALA A 1 211 ? 9.668 -2.660 -28.430 1.00 95.94 211 ALA A C 1
ATOM 1656 O O . ALA A 1 211 ? 8.499 -2.786 -28.794 1.00 95.94 211 ALA A O 1
ATOM 1657 N N . GLU A 1 212 ? 10.416 -3.705 -28.061 1.00 97.00 212 GLU A N 1
ATOM 1658 C CA . GLU A 1 212 ? 9.917 -5.084 -27.996 1.00 97.00 212 GLU A CA 1
ATOM 1659 C C . GLU A 1 212 ? 8.776 -5.234 -26.984 1.00 97.00 212 GLU A C 1
ATOM 1661 O O . GLU A 1 212 ? 7.742 -5.819 -27.310 1.00 97.00 212 GLU A O 1
ATOM 1666 N N . LEU A 1 213 ? 8.927 -4.670 -25.781 1.00 97.00 213 LEU A N 1
ATOM 1667 C CA . LEU A 1 213 ? 7.876 -4.682 -24.765 1.00 97.00 213 LEU A CA 1
ATOM 1668 C C . LEU A 1 213 ? 6.605 -3.991 -25.274 1.00 97.00 213 LEU A C 1
ATOM 1670 O O . LEU A 1 213 ? 5.530 -4.573 -25.166 1.00 97.00 213 LEU A O 1
ATOM 1674 N N . ILE A 1 214 ? 6.723 -2.798 -25.868 1.00 97.75 214 ILE A N 1
ATOM 1675 C CA . ILE A 1 214 ? 5.578 -2.052 -26.414 1.00 97.75 214 ILE A CA 1
ATOM 1676 C C . ILE A 1 214 ? 4.848 -2.849 -27.497 1.00 97.75 214 ILE A C 1
ATOM 1678 O O . ILE A 1 214 ? 3.619 -2.933 -27.464 1.00 97.75 214 ILE A O 1
ATOM 1682 N N . ALA A 1 215 ? 5.589 -3.484 -28.409 1.00 96.44 215 ALA A N 1
ATOM 1683 C CA . ALA A 1 215 ? 5.006 -4.358 -29.423 1.00 96.44 215 ALA A CA 1
ATOM 1684 C C . ALA A 1 215 ? 4.282 -5.560 -28.793 1.00 96.44 215 ALA A C 1
ATOM 1686 O O . ALA A 1 215 ? 3.176 -5.901 -29.207 1.00 96.44 215 ALA A O 1
ATOM 1687 N N . ARG A 1 216 ? 4.876 -6.174 -27.762 1.00 96.50 216 ARG A N 1
ATOM 1688 C CA . ARG A 1 216 ? 4.321 -7.349 -27.076 1.00 96.50 216 ARG A CA 1
ATOM 1689 C C . ARG A 1 216 ? 3.033 -7.046 -26.316 1.00 96.50 216 ARG A C 1
ATOM 1691 O O . ARG A 1 216 ? 2.131 -7.876 -26.317 1.00 96.50 216 ARG A O 1
ATOM 1698 N N . VAL A 1 217 ? 2.941 -5.875 -25.686 1.00 95.94 217 VAL A N 1
ATOM 1699 C CA . VAL A 1 217 ? 1.744 -5.460 -24.933 1.00 95.94 217 VAL A CA 1
ATOM 1700 C C . VAL A 1 217 ? 0.728 -4.692 -25.779 1.00 95.94 217 VAL A C 1
ATOM 1702 O O . VAL A 1 217 ? -0.304 -4.276 -25.259 1.00 95.94 217 VAL A O 1
ATOM 1705 N N . ASN A 1 218 ? 1.007 -4.501 -27.075 1.00 95.00 218 ASN A N 1
ATOM 1706 C CA . ASN A 1 218 ? 0.170 -3.749 -28.010 1.00 95.00 218 ASN A CA 1
ATOM 1707 C C . ASN A 1 218 ? -0.194 -2.335 -27.497 1.00 95.00 218 ASN A C 1
ATOM 1709 O O . ASN A 1 218 ? -1.329 -1.880 -27.643 1.00 95.00 218 ASN A O 1
ATOM 1713 N N . ALA A 1 219 ? 0.759 -1.644 -26.863 1.00 92.69 219 ALA A N 1
ATOM 1714 C CA . ALA A 1 219 ? 0.563 -0.273 -26.392 1.00 92.69 219 ALA A CA 1
ATOM 1715 C C . ALA A 1 219 ? 0.847 0.738 -27.517 1.00 92.69 219 ALA A C 1
ATOM 1717 O O . ALA A 1 219 ? 1.807 0.578 -28.267 1.00 92.69 219 ALA A O 1
ATOM 1718 N N . ASP A 1 220 ? 0.047 1.807 -27.618 1.00 90.50 220 ASP A N 1
ATOM 1719 C CA . ASP A 1 220 ? 0.309 2.895 -28.572 1.00 90.50 220 ASP A CA 1
ATOM 1720 C C . ASP A 1 220 ? 1.469 3.777 -28.061 1.00 90.50 220 ASP A C 1
ATOM 1722 O O . ASP A 1 220 ? 1.322 4.431 -27.017 1.00 90.50 220 ASP A O 1
ATOM 1726 N N . PRO A 1 221 ? 2.602 3.866 -28.790 1.00 86.56 221 PRO A N 1
ATOM 1727 C CA . PRO A 1 221 ? 3.728 4.716 -28.409 1.00 86.56 221 PRO A CA 1
ATOM 1728 C C . PRO A 1 221 ? 3.352 6.187 -28.188 1.00 86.56 221 PRO A C 1
ATOM 1730 O O . PRO A 1 221 ? 3.991 6.867 -27.387 1.00 86.56 221 PRO A O 1
ATOM 1733 N N . LYS A 1 222 ? 2.301 6.696 -28.847 1.00 87.25 222 LYS A N 1
ATOM 1734 C CA . LYS A 1 222 ? 1.852 8.094 -28.714 1.00 87.25 222 LYS A CA 1
ATOM 1735 C C . LYS A 1 222 ? 1.392 8.447 -27.302 1.00 87.25 222 LYS A C 1
ATOM 1737 O O . LYS A 1 222 ? 1.395 9.619 -26.936 1.00 87.25 222 LYS A O 1
ATOM 1742 N N . HIS A 1 223 ? 0.991 7.458 -26.507 1.00 83.38 223 HIS A N 1
ATOM 1743 C CA . HIS A 1 223 ? 0.572 7.674 -25.126 1.00 83.38 223 HIS A CA 1
ATOM 1744 C C . HIS A 1 223 ? 1.733 7.696 -24.131 1.00 83.38 223 HIS A C 1
ATOM 1746 O O . HIS A 1 223 ? 1.492 7.955 -22.950 1.00 83.38 223 HIS A O 1
ATOM 1752 N N . LEU A 1 224 ? 2.967 7.445 -24.579 1.00 82.00 224 LEU A N 1
ATOM 1753 C CA . LEU A 1 224 ? 4.119 7.233 -23.700 1.00 82.00 224 LEU A CA 1
ATOM 1754 C C . LEU A 1 224 ? 5.011 8.464 -23.504 1.00 82.00 224 LEU A C 1
ATOM 1756 O O . LEU A 1 224 ? 5.779 8.451 -22.547 1.00 82.00 224 LEU A O 1
ATOM 1760 N N . GLY A 1 225 ? 4.802 9.538 -24.279 1.00 67.56 225 GLY A N 1
ATOM 1761 C CA . GLY A 1 225 ? 5.462 10.838 -24.079 1.00 67.56 225 GLY A CA 1
ATOM 1762 C C . GLY A 1 225 ? 6.883 10.907 -24.617 1.00 67.56 225 GLY A C 1
ATOM 1763 O O . GLY A 1 225 ? 7.720 10.065 -24.229 1.00 67.56 225 GLY A O 1
#

pLDDT: mean 92.57, std 8.16, range [48.06, 98.25]

Foldseek 3Di:
DDDDQLLRQQVVQVDDDPVCVVVVRATPLVSLLRDDPVSLVVVLVVLLVDQDL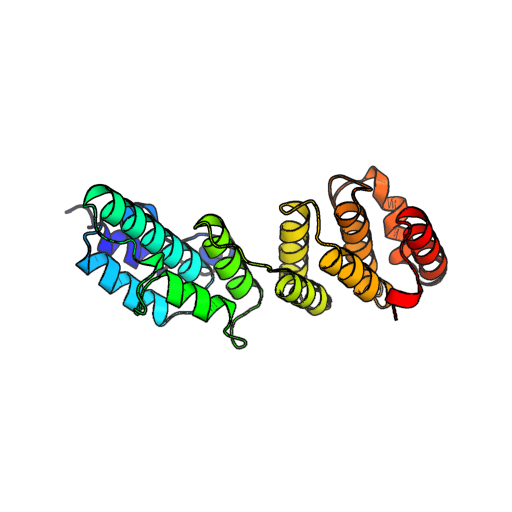SSLVNLLSSLVSQQVVCVVVVHDRPPPDPDSHSLVSLVCNLPDPVHDLLSNVSSVVSVVVVVDDDDCLVSLLVLLVVCLPPVVSNVSSLVVPLVDPQADPSNLLSLLLCLVPDEAVSNLQSVLSNCCNLVVDNHSPPPVCNVLSVLSNDPVSNVVSSVVSCVVSVPDVVSND

Secondary structure (DSSP, 8-state):
-PPPPHHHHHHHHTS--HHHHHTT----HHHHHH--HHHHHHHHHHHHT--SHHHHHHHHHHHHHHHHHHHHHTPPPGGG--SS-HHHHHHHHHH-TTS-HHHHHHHHHHHHHTT-----HHHHHHHHHHTTT-HHHHHHHHHHHHHTPSPPHHHHHHHHHHHHH--HHHHHHHHHHHHHHTTS-S-TT-GGGHHHHHHHHSHHHHHHHHHHHHHHHT--GGG--

Sequence (225 aa):
MSMPSAFERFRDSMTIGLDAWRDGTGYDLAALREMNAEELKSVRAILQGRNDWRDAEALAAIAFIEQQRAAVDGSASPREVNDDGSFNALRRMLNDGALPLNTRLQAGEELKELGHELDLTDLVLAMLKAGREDMATLSRAMDHVEWNLPASEKLKLGVLKLLRHAKESYAFHLASLAWVAFGLCESTSDLSQREHWQRFADEPTREAAFAELIARVNADPKHLG

Solvent-accessible surface area (backbone atoms only — not comparable to full-atom values): 12649 Å² total; per-residue (Å²): 132,83,79,79,50,42,68,53,52,31,56,53,40,71,68,68,56,72,66,50,51,74,74,64,58,62,58,46,63,70,29,59,75,73,45,56,73,69,53,50,52,53,51,48,59,56,37,71,79,51,86,49,50,53,41,33,55,47,31,41,53,50,40,52,53,49,43,54,50,20,64,74,72,72,45,80,51,70,92,77,56,99,54,97,40,41,64,51,50,28,53,49,46,45,68,38,84,89,50,57,64,68,37,20,48,45,17,50,50,44,41,39,76,72,69,43,93,75,86,58,53,68,59,41,52,50,26,45,65,51,19,76,83,34,64,67,48,25,51,53,32,51,52,51,50,66,77,50,63,80,50,51,70,68,46,45,53,50,42,52,38,51,35,74,73,41,56,42,72,56,11,24,55,36,43,28,45,44,34,34,47,72,67,75,42,91,47,68,76,48,70,91,50,43,72,68,26,50,31,37,38,37,76,94,44,23,65,61,45,50,53,50,48,36,63,74,70,69,55,67,72,85,80,47,122

Nearest PDB structures (foldseek):
  8re6-assembly1_A  TM=3.427E-01  e=1.160E+00  Homo sapiens
  6zqd-assembly1_UT  TM=2.684E-01  e=4.149E+00  Saccharomyces cerevisiae S288C
  9fff-assembly1_A  TM=2.222E-01  e=3.157E+00  Gallus gallus
  7ank-assembly1_A  TM=1.524E-01  e=2.754E+00  Homo sapiens
  2veq-assembly1_A-2  TM=1.754E-01  e=7.847E+00  Saccharomyces cerevisiae

Radius of gyration: 21.29 Å; Cα contacts (8 Å, |Δi|>4): 244; chains: 1; bounding box: 52×33×70 Å

Mean predicted aligned error: 4.59 Å